Protein AF-A0A9E4ZSC8-F1 (afdb_monomer_lite)

Sequence (203 aa):
MVIKRGIVYEAIISMLDQGHPYATPVGFQINDDKLVVRFYKGYRTHELLEKTLNPVLNITRDPAVFFKAAFKAETGGLSLEDFIVDEVRGLVYLKNAEAHLVLKLKDIEDHEDYSLFRYEVLEERVNQLETLEPYTRCYSSLIELIIYASKVKAWRNLTSSERTEVLRGVESSTTTALKTCRDSSYMNLLRDLRELIESWLEQ

pLDDT: mean 94.8, std 4.72, range [61.09, 98.62]

Radius of gyration: 19.61 Å; chains: 1; bounding box: 46×36×55 Å

Structure (mmCIF, N/CA/C/O backbone):
data_AF-A0A9E4ZSC8-F1
#
_entry.id   AF-A0A9E4ZSC8-F1
#
loop_
_atom_site.group_PDB
_atom_site.id
_atom_site.type_symbol
_atom_site.label_atom_id
_atom_site.label_alt_id
_atom_site.label_comp_id
_atom_site.label_asym_id
_atom_site.label_entity_id
_atom_site.label_seq_id
_atom_site.pdbx_PDB_ins_code
_atom_site.Cartn_x
_atom_site.Cartn_y
_atom_site.Cartn_z
_atom_site.occupancy
_atom_site.B_iso_or_equiv
_atom_site.auth_seq_id
_atom_site.auth_comp_id
_atom_site.auth_asym_id
_atom_site.auth_atom_id
_atom_site.pdbx_PDB_model_num
ATOM 1 N N . MET A 1 1 ? -16.747 -4.786 -2.698 1.00 87.06 1 MET A N 1
ATOM 2 C CA . MET A 1 1 ? -15.381 -4.474 -3.180 1.00 87.06 1 MET A CA 1
ATOM 3 C C . MET A 1 1 ? -14.761 -5.710 -3.825 1.00 87.06 1 MET A C 1
ATOM 5 O O . MET A 1 1 ? -15.201 -6.816 -3.538 1.00 87.06 1 MET A O 1
ATOM 9 N N . VAL A 1 2 ? -13.766 -5.549 -4.699 1.00 89.88 2 VAL A N 1
ATOM 10 C CA . VAL A 1 2 ? -13.009 -6.650 -5.315 1.00 89.88 2 VAL A CA 1
ATOM 11 C C . VAL A 1 2 ? -11.559 -6.567 -4.851 1.00 89.88 2 VAL A C 1
ATOM 13 O O . VAL A 1 2 ? -10.855 -5.616 -5.175 1.00 89.88 2 VAL A O 1
ATOM 16 N N . ILE A 1 3 ? -11.118 -7.567 -4.088 1.00 92.25 3 ILE A N 1
ATOM 17 C CA . ILE A 1 3 ? -9.728 -7.727 -3.647 1.00 92.25 3 ILE A CA 1
ATOM 18 C C . ILE A 1 3 ? -9.255 -9.094 -4.139 1.00 92.25 3 ILE A C 1
ATOM 20 O O . ILE A 1 3 ? -9.783 -10.126 -3.721 1.00 92.25 3 ILE A O 1
ATOM 24 N N . LYS A 1 4 ? -8.282 -9.115 -5.051 1.00 92.75 4 LYS A N 1
ATOM 25 C CA . LYS A 1 4 ? -7.758 -10.357 -5.633 1.00 92.75 4 LYS A CA 1
ATOM 26 C C . LYS A 1 4 ? -6.682 -10.962 -4.734 1.00 92.75 4 LYS A C 1
ATOM 28 O O . LYS A 1 4 ? -5.880 -10.250 -4.128 1.00 92.75 4 LYS A O 1
ATOM 33 N N . ARG A 1 5 ? -6.637 -12.296 -4.666 1.00 92.94 5 ARG A N 1
ATOM 34 C CA . ARG A 1 5 ? -5.535 -13.003 -3.995 1.00 92.94 5 ARG A CA 1
ATOM 35 C C . ARG A 1 5 ? -4.235 -12.780 -4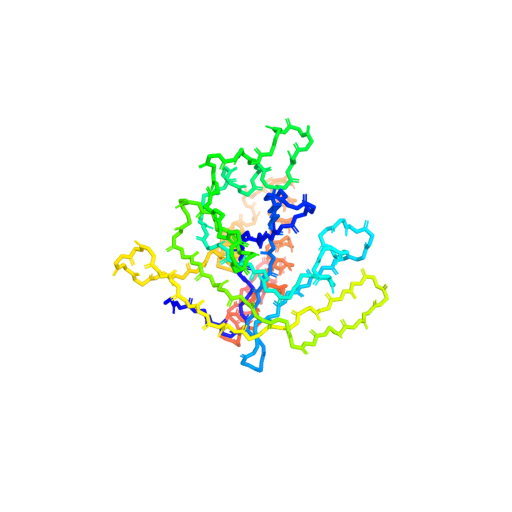.750 1.00 92.94 5 ARG A C 1
ATOM 37 O O . ARG A 1 5 ? -4.233 -12.620 -5.965 1.00 92.94 5 ARG A O 1
ATOM 44 N N . GLY A 1 6 ? -3.133 -12.775 -4.009 1.00 91.88 6 GLY A N 1
ATOM 45 C CA . GLY A 1 6 ? -1.812 -12.576 -4.594 1.00 91.88 6 GLY A CA 1
ATOM 46 C C . GLY A 1 6 ? -1.573 -11.162 -5.125 1.00 91.88 6 GLY A C 1
ATOM 47 O O . GLY A 1 6 ? -0.575 -10.952 -5.796 1.00 91.88 6 GLY A O 1
ATOM 48 N N . ILE A 1 7 ? -2.426 -10.179 -4.835 1.00 96.38 7 ILE A N 1
ATOM 49 C CA . ILE A 1 7 ? -2.159 -8.778 -5.171 1.00 96.38 7 ILE A CA 1
ATOM 50 C C . ILE A 1 7 ? -1.982 -7.976 -3.886 1.00 96.38 7 ILE A C 1
ATOM 52 O O . ILE A 1 7 ? -2.778 -8.092 -2.953 1.00 96.38 7 ILE A O 1
ATOM 56 N N . VAL A 1 8 ? -0.919 -7.170 -3.846 1.00 97.69 8 VAL A N 1
ATOM 57 C CA . VAL A 1 8 ? -0.705 -6.188 -2.780 1.00 97.69 8 VAL A CA 1
ATOM 58 C C . VAL A 1 8 ? -1.388 -4.887 -3.172 1.00 97.69 8 VAL A C 1
ATOM 60 O O . VAL A 1 8 ? -1.077 -4.292 -4.205 1.00 97.69 8 VAL A O 1
ATOM 63 N N . TYR A 1 9 ? -2.303 -4.448 -2.326 1.00 97.94 9 TYR A N 1
ATOM 64 C CA . TYR A 1 9 ? -3.070 -3.224 -2.456 1.00 97.94 9 TYR A CA 1
ATOM 65 C C . TYR A 1 9 ? -2.599 -2.182 -1.446 1.00 97.94 9 TYR A C 1
ATOM 67 O O . TYR A 1 9 ? -2.055 -2.523 -0.399 1.00 97.94 9 TYR A O 1
ATOM 75 N N . GLU A 1 10 ? -2.827 -0.912 -1.755 1.00 98.19 10 GLU A N 1
ATOM 76 C CA . GLU A 1 10 ? -2.477 0.218 -0.901 1.00 98.19 10 GLU A CA 1
ATOM 77 C C . GLU A 1 10 ? -3.739 0.802 -0.261 1.00 98.19 10 GLU A C 1
ATOM 79 O O . GLU A 1 10 ? -4.774 0.965 -0.912 1.00 98.19 10 GLU A O 1
ATOM 84 N N . ALA A 1 11 ? -3.650 1.129 1.022 1.00 98.31 11 ALA A N 1
ATOM 85 C CA . ALA A 1 11 ? -4.728 1.740 1.788 1.00 98.31 11 ALA A CA 1
ATOM 86 C C . ALA A 1 11 ? -4.166 2.605 2.920 1.00 98.31 11 ALA A C 1
ATOM 88 O O . ALA A 1 11 ? -2.954 2.678 3.130 1.00 98.31 11 ALA A O 1
ATOM 89 N N . ILE A 1 12 ? -5.058 3.238 3.678 1.00 98.62 12 ILE A N 1
ATOM 90 C CA . ILE A 1 12 ? -4.726 3.925 4.925 1.00 98.62 12 ILE A CA 1
ATOM 91 C C . ILE A 1 12 ? -5.276 3.102 6.085 1.00 98.62 12 ILE A C 1
ATOM 93 O O . ILE A 1 12 ? -6.485 2.912 6.172 1.00 98.62 12 ILE A O 1
ATOM 97 N N . ILE A 1 13 ? -4.428 2.636 6.999 1.00 98.38 13 ILE A N 1
ATOM 98 C CA . ILE A 1 13 ? -4.899 2.037 8.253 1.00 98.38 13 ILE A CA 1
ATOM 99 C C . ILE A 1 13 ? -5.056 3.127 9.308 1.00 98.38 13 ILE A C 1
ATOM 101 O O . ILE A 1 13 ? -4.170 3.973 9.447 1.00 98.38 13 ILE A O 1
ATOM 105 N N . SER A 1 14 ? -6.168 3.118 10.037 1.00 98.19 14 SER A N 1
ATOM 106 C CA . SER A 1 14 ? -6.454 4.060 11.116 1.00 98.19 14 SER A CA 1
ATOM 107 C C . SER A 1 14 ? -6.914 3.377 12.395 1.00 98.19 14 SER A C 1
ATOM 109 O O . SER A 1 14 ? -7.484 2.286 12.390 1.00 98.19 14 SER A O 1
ATOM 111 N N . MET A 1 15 ? -6.622 4.038 13.507 1.00 96.31 15 MET A N 1
ATOM 112 C CA . MET A 1 15 ? -6.844 3.562 14.870 1.00 96.31 15 MET A CA 1
ATOM 113 C C . MET A 1 15 ? -6.774 4.736 15.846 1.00 96.31 15 MET A C 1
ATOM 115 O O . MET A 1 15 ? -6.424 5.850 15.454 1.00 96.31 15 MET A O 1
ATOM 119 N N . LEU A 1 16 ? -7.094 4.490 17.114 1.00 94.69 16 LEU A N 1
ATOM 120 C CA . LEU A 1 16 ? -6.885 5.468 18.178 1.00 94.69 16 LEU A CA 1
ATOM 121 C C . LEU A 1 16 ? -5.479 5.332 18.766 1.00 94.69 16 LEU A C 1
ATOM 123 O O . LEU A 1 16 ? -5.055 4.245 19.149 1.00 94.69 16 LEU A O 1
ATOM 127 N N . ASP A 1 17 ? -4.794 6.459 18.906 1.00 92.81 17 ASP A N 1
ATOM 128 C CA . ASP A 1 17 ? -3.590 6.615 19.711 1.00 92.81 17 ASP A CA 1
ATOM 129 C C . ASP A 1 17 ? -3.907 7.556 20.878 1.00 92.81 17 ASP A C 1
ATOM 131 O O . ASP A 1 17 ? -4.147 8.744 20.676 1.00 92.81 17 ASP A O 1
ATOM 135 N N . GLN A 1 18 ? -3.980 7.019 22.100 1.00 89.94 18 GLN A N 1
ATOM 136 C CA . GLN A 1 18 ? -4.311 7.793 23.309 1.00 89.94 18 GLN A CA 1
ATOM 137 C C . GLN A 1 18 ? -5.574 8.666 23.139 1.00 89.94 18 GLN A C 1
ATOM 139 O O . GLN A 1 18 ? -5.596 9.841 23.501 1.00 89.94 18 GLN A O 1
ATOM 144 N N . GLY A 1 19 ? -6.621 8.094 22.535 1.00 89.38 19 GLY A N 1
ATOM 145 C CA . GLY A 1 19 ? -7.894 8.776 22.275 1.00 89.38 19 GLY A CA 1
ATOM 146 C C . GLY A 1 19 ? -7.910 9.685 21.040 1.00 89.38 19 GLY A C 1
ATOM 147 O O . GLY A 1 19 ? -8.970 10.189 20.690 1.00 89.38 19 GLY A O 1
ATOM 148 N N . HIS A 1 20 ? -6.785 9.857 20.344 1.00 92.81 20 HIS A N 1
ATOM 149 C CA . HIS A 1 20 ? -6.700 10.680 19.139 1.00 92.81 20 HIS A CA 1
ATOM 150 C C . HIS A 1 20 ? -6.636 9.815 17.873 1.00 92.81 20 HIS A C 1
ATOM 152 O O . HIS A 1 20 ? -5.973 8.775 17.875 1.00 92.81 20 HIS A O 1
ATOM 158 N N . PRO A 1 21 ? -7.280 10.224 16.767 1.00 96.06 21 PRO A N 1
ATOM 159 C CA . PRO A 1 21 ? -7.134 9.557 15.480 1.00 96.06 21 PRO A CA 1
ATOM 160 C C . PRO A 1 21 ? -5.677 9.492 15.021 1.00 96.06 21 PRO A C 1
ATOM 162 O O . PRO A 1 21 ? -4.985 10.504 14.925 1.00 96.06 21 PRO A O 1
ATOM 165 N N . TYR A 1 22 ? -5.231 8.292 14.675 1.00 96.12 22 TYR A N 1
ATOM 166 C CA . TYR A 1 22 ? -3.961 8.042 14.015 1.00 96.12 22 TYR A CA 1
ATOM 167 C C . TYR A 1 22 ? -4.220 7.294 12.713 1.00 96.12 22 TYR A C 1
ATOM 169 O O . TYR A 1 22 ? -5.029 6.369 12.674 1.00 96.12 22 TYR A O 1
ATOM 177 N N . ALA A 1 23 ? -3.504 7.660 11.652 1.00 97.31 23 ALA A N 1
ATOM 178 C CA . ALA A 1 23 ? -3.604 6.998 10.360 1.00 97.31 23 ALA A CA 1
ATOM 179 C C . ALA A 1 23 ? -2.246 6.907 9.664 1.00 97.31 23 ALA A C 1
ATOM 181 O O . ALA A 1 23 ? -1.423 7.811 9.791 1.00 97.31 23 ALA A O 1
ATOM 182 N N . THR A 1 24 ? -1.991 5.842 8.910 1.00 97.38 24 THR A N 1
ATOM 183 C CA . THR A 1 24 ? -0.776 5.716 8.092 1.00 97.38 24 THR A CA 1
ATOM 184 C C . THR A 1 24 ? -1.032 4.886 6.837 1.00 97.38 24 THR A C 1
ATOM 186 O O . THR A 1 24 ? -1.888 3.998 6.868 1.00 97.38 24 THR A O 1
ATOM 189 N N . PRO A 1 25 ? -0.295 5.121 5.739 1.00 98.06 25 PRO A N 1
ATOM 190 C CA . PRO A 1 25 ? -0.326 4.235 4.590 1.00 98.06 25 PRO A CA 1
ATOM 191 C C . PRO A 1 25 ? 0.131 2.826 4.915 1.00 98.06 25 PRO A C 1
ATOM 193 O O . PRO A 1 25 ? 0.993 2.614 5.773 1.00 98.06 25 PRO A O 1
ATOM 196 N N . VAL A 1 26 ? -0.431 1.875 4.183 1.00 97.56 26 VAL A N 1
ATOM 197 C CA . VAL A 1 26 ? -0.132 0.468 4.354 1.00 97.56 26 VAL A CA 1
ATOM 198 C C . VAL A 1 26 ? -0.345 -0.321 3.069 1.00 97.56 26 VAL A C 1
ATOM 200 O O . VAL A 1 26 ? -1.302 -0.082 2.333 1.00 97.56 26 VAL A O 1
ATOM 203 N N . GLY A 1 27 ? 0.531 -1.302 2.852 1.00 97.69 27 GLY A N 1
ATOM 204 C CA . GLY A 1 27 ? 0.318 -2.363 1.878 1.00 97.69 27 GLY A CA 1
ATOM 205 C C . GLY A 1 27 ? -0.389 -3.548 2.534 1.00 97.69 27 GLY A C 1
ATOM 206 O O . GLY A 1 27 ? 0.062 -4.037 3.574 1.00 97.69 27 GLY A O 1
ATOM 207 N N . PHE A 1 28 ? -1.465 -4.034 1.927 1.00 97.69 28 PHE A N 1
ATOM 208 C CA . PHE A 1 28 ? -2.205 -5.201 2.401 1.00 97.69 28 PHE A CA 1
ATOM 209 C C . PHE A 1 28 ? -2.474 -6.188 1.267 1.00 97.69 28 PHE A C 1
ATOM 211 O O . PHE A 1 28 ? -2.485 -5.827 0.094 1.00 97.69 28 PHE A O 1
ATOM 218 N N . GLN A 1 29 ? -2.701 -7.448 1.611 1.00 96.75 29 GLN A N 1
ATOM 219 C CA . GLN A 1 29 ? -3.082 -8.489 0.655 1.00 96.75 29 GLN A CA 1
ATOM 220 C C . GLN A 1 29 ? -3.998 -9.506 1.328 1.00 96.75 29 GLN A C 1
ATOM 222 O O . GLN A 1 29 ? -4.024 -9.599 2.555 1.00 96.75 29 GLN A O 1
ATOM 227 N N . ILE A 1 30 ? -4.706 -10.307 0.535 1.00 94.69 30 ILE A N 1
ATOM 228 C CA . ILE A 1 30 ? -5.409 -11.487 1.045 1.00 94.69 30 ILE A CA 1
ATOM 229 C C . ILE A 1 30 ? -4.505 -12.707 0.885 1.00 94.69 30 ILE A C 1
ATOM 231 O O . ILE A 1 30 ? -4.098 -13.034 -0.233 1.00 94.69 30 ILE A O 1
ATOM 235 N N . ASN A 1 31 ? -4.214 -13.378 1.999 1.00 89.38 31 ASN A N 1
ATOM 236 C CA . ASN A 1 31 ? -3.520 -14.661 2.040 1.00 89.38 31 ASN A CA 1
ATOM 237 C C . ASN A 1 31 ? -4.297 -15.637 2.931 1.00 89.38 31 ASN A C 1
ATOM 239 O O . ASN A 1 31 ? -4.640 -15.271 4.053 1.00 89.38 31 ASN A O 1
ATOM 243 N N . ASP A 1 32 ? -4.580 -16.845 2.437 1.00 86.31 32 ASP A N 1
ATOM 244 C CA . ASP A 1 32 ? -5.357 -17.872 3.155 1.00 86.31 32 ASP A CA 1
ATOM 245 C C . ASP A 1 32 ? -6.637 -17.323 3.820 1.00 86.31 32 ASP A C 1
ATOM 247 O O . ASP A 1 32 ? -6.888 -17.545 5.002 1.00 86.31 32 ASP A O 1
ATOM 251 N N . ASP A 1 33 ? -7.413 -16.527 3.070 1.00 87.44 33 ASP A N 1
ATOM 252 C CA . ASP A 1 33 ? -8.666 -15.887 3.520 1.00 87.44 33 ASP A CA 1
ATOM 253 C C . ASP A 1 33 ? -8.510 -14.841 4.634 1.00 87.44 33 ASP A C 1
ATOM 255 O O . ASP A 1 33 ? -9.494 -14.273 5.108 1.00 87.44 33 ASP A O 1
ATOM 259 N N . LYS A 1 34 ? -7.273 -14.518 5.016 1.00 93.94 34 LYS A N 1
ATOM 260 C CA . LYS A 1 34 ? -6.959 -13.456 5.968 1.00 93.94 34 LYS A CA 1
ATOM 261 C C . LYS A 1 34 ? -6.410 -12.236 5.252 1.00 93.94 34 LYS A C 1
ATOM 263 O O . LYS A 1 34 ? -5.620 -12.338 4.311 1.00 93.94 34 LYS A O 1
ATOM 268 N N . LEU A 1 35 ? -6.783 -11.065 5.752 1.00 96.94 35 LEU A N 1
ATOM 269 C CA . LEU A 1 35 ? -6.141 -9.822 5.361 1.00 96.94 35 LEU A CA 1
ATOM 270 C C . LEU A 1 35 ? -4.804 -9.726 6.089 1.00 96.94 35 LEU A C 1
ATOM 272 O O . LEU A 1 35 ? -4.755 -9.767 7.314 1.00 96.94 35 LEU A O 1
ATOM 276 N N . VAL A 1 36 ? -3.715 -9.624 5.337 1.00 97.00 36 VAL A N 1
ATOM 277 C CA . VAL A 1 36 ? -2.356 -9.599 5.874 1.00 97.00 36 VAL A CA 1
ATOM 278 C C . VAL A 1 36 ? -1.719 -8.258 5.594 1.00 97.00 36 VAL A C 1
ATOM 280 O O . VAL A 1 36 ? -1.736 -7.764 4.465 1.00 97.00 36 VAL A O 1
ATOM 283 N N . VAL A 1 37 ? -1.102 -7.714 6.632 1.00 97.00 37 VAL A 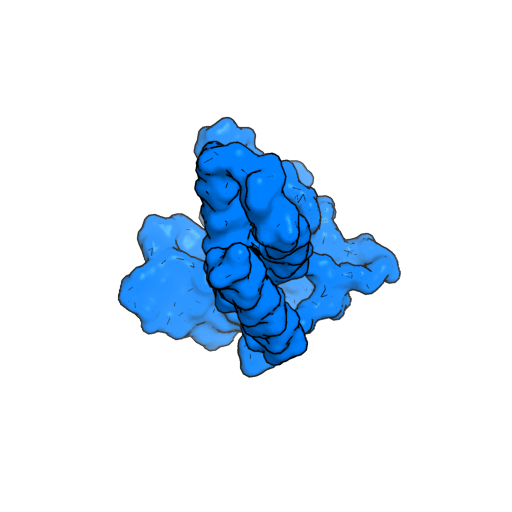N 1
ATOM 284 C CA . VAL A 1 37 ? -0.364 -6.465 6.589 1.00 97.00 37 VAL A CA 1
ATOM 285 C C . VAL A 1 37 ? 1.032 -6.675 7.159 1.00 97.00 37 VAL A C 1
ATOM 287 O O . VAL A 1 37 ? 1.193 -7.297 8.205 1.00 97.00 37 VAL A O 1
ATOM 290 N N . ARG A 1 38 ? 2.045 -6.122 6.491 1.00 95.81 38 ARG A N 1
ATOM 291 C CA . ARG A 1 38 ? 3.436 -6.148 6.953 1.00 95.81 38 ARG A CA 1
ATOM 292 C C . ARG A 1 38 ? 3.833 -4.791 7.524 1.00 95.81 38 ARG A C 1
ATOM 294 O O . ARG A 1 38 ? 3.762 -3.797 6.806 1.00 95.81 38 ARG A O 1
ATOM 301 N N . PHE A 1 39 ? 4.354 -4.774 8.748 1.00 95.69 39 PHE A N 1
ATOM 302 C CA . PHE A 1 39 ? 4.953 -3.579 9.347 1.00 95.69 39 PHE A CA 1
ATOM 303 C C . PHE A 1 39 ? 6.350 -3.855 9.880 1.00 95.69 39 PHE A C 1
ATOM 305 O O . PHE A 1 39 ? 6.587 -4.878 10.515 1.00 95.69 39 PHE A O 1
ATOM 312 N N . TYR A 1 40 ? 7.263 -2.920 9.623 1.00 93.12 40 TYR A N 1
ATOM 313 C CA . TYR A 1 40 ? 8.608 -2.943 10.186 1.00 93.12 40 TYR A CA 1
ATOM 314 C C . TYR A 1 40 ? 8.580 -2.547 11.660 1.00 93.12 40 TYR A C 1
ATOM 316 O O . TYR A 1 40 ? 7.800 -1.682 12.068 1.00 93.12 40 TYR A O 1
ATOM 324 N N . LYS A 1 41 ? 9.453 -3.177 12.442 1.00 93.19 41 LYS A N 1
ATOM 325 C CA . LYS A 1 41 ? 9.641 -2.863 13.858 1.00 93.19 41 LYS A CA 1
ATOM 326 C C . LYS A 1 41 ? 10.315 -1.501 14.032 1.00 93.19 41 LYS A C 1
ATOM 328 O O . LYS A 1 41 ? 10.946 -0.981 13.115 1.00 93.19 41 LYS A O 1
ATOM 333 N N . GLY A 1 42 ? 10.156 -0.913 15.216 1.00 90.56 42 GLY A N 1
ATOM 334 C CA . GLY A 1 42 ? 10.730 0.397 15.556 1.00 90.56 42 GLY A CA 1
ATOM 335 C C . GLY A 1 42 ? 9.923 1.602 15.060 1.00 90.56 42 GLY A C 1
ATOM 336 O O . GLY A 1 42 ? 10.318 2.739 15.301 1.00 90.56 42 GLY A O 1
ATOM 337 N N . TYR A 1 43 ? 8.780 1.376 14.404 1.00 89.88 43 TYR A N 1
ATOM 338 C CA . TYR A 1 43 ? 7.850 2.435 14.015 1.00 89.88 43 TYR A CA 1
ATOM 339 C C . TYR A 1 43 ? 6.636 2.474 14.940 1.00 89.88 43 TYR A C 1
ATOM 341 O O . TYR A 1 43 ? 6.087 1.440 15.314 1.00 89.88 43 TYR A O 1
ATOM 349 N N . ARG A 1 44 ? 6.137 3.687 15.209 1.00 90.50 44 ARG A N 1
ATOM 350 C CA . ARG A 1 44 ? 4.955 3.930 16.052 1.00 90.50 44 ARG A CA 1
ATOM 351 C C . ARG A 1 44 ? 3.738 3.090 15.650 1.00 90.50 44 ARG A C 1
ATOM 353 O O . ARG A 1 44 ? 3.010 2.611 16.509 1.00 90.50 44 ARG A O 1
ATOM 360 N N . THR A 1 45 ? 3.513 2.901 14.351 1.00 92.25 45 THR A N 1
ATOM 361 C CA . THR A 1 45 ? 2.385 2.104 13.849 1.00 92.25 45 THR A CA 1
ATOM 362 C C . THR A 1 45 ? 2.453 0.650 14.303 1.00 92.25 45 THR A C 1
ATOM 364 O O . THR A 1 45 ? 1.418 0.087 14.637 1.00 92.25 45 THR A O 1
ATOM 367 N N . HIS A 1 46 ? 3.646 0.050 14.335 1.00 95.25 46 HIS A N 1
ATOM 368 C CA . HIS A 1 46 ? 3.823 -1.332 14.778 1.00 95.25 46 HIS A CA 1
ATOM 369 C C . HIS A 1 46 ? 3.396 -1.480 16.247 1.00 95.25 46 HIS A C 1
ATOM 371 O O . HIS A 1 46 ? 2.487 -2.256 16.533 1.00 95.25 46 HIS A O 1
ATOM 377 N N . GLU A 1 47 ? 3.904 -0.612 17.131 1.00 93.50 47 GLU A N 1
ATOM 378 C CA . GLU A 1 47 ? 3.524 -0.583 18.555 1.00 93.50 47 GLU A CA 1
ATOM 379 C C . GLU A 1 47 ? 2.021 -0.362 18.783 1.00 93.50 47 GLU A C 1
ATOM 381 O O . GLU A 1 47 ? 1.445 -0.867 19.749 1.00 93.50 47 GLU A O 1
ATOM 386 N N . LEU A 1 48 ? 1.389 0.459 17.937 1.00 94.25 48 LEU A N 1
ATOM 387 C CA . LEU A 1 48 ? -0.041 0.735 18.032 1.00 94.25 48 LEU A CA 1
ATOM 388 C C . LEU A 1 48 ? -0.865 -0.472 17.599 1.00 94.25 48 LEU A C 1
ATOM 390 O O . LEU A 1 48 ? -1.845 -0.794 18.264 1.00 94.25 48 LEU A O 1
ATOM 394 N N . LEU A 1 49 ? -0.475 -1.164 16.529 1.00 93.69 49 LEU A N 1
ATOM 395 C CA . LEU A 1 49 ? -1.219 -2.319 16.028 1.00 93.69 49 LEU A CA 1
ATOM 396 C C . LEU A 1 49 ? -1.144 -3.524 16.960 1.00 93.69 49 LEU A C 1
ATOM 398 O O . LEU A 1 49 ? -2.125 -4.249 17.068 1.00 93.69 49 LEU A O 1
ATOM 402 N N . GLU A 1 50 ? -0.046 -3.700 17.696 1.00 92.56 50 GLU A N 1
ATOM 403 C CA . GLU A 1 50 ? 0.031 -4.719 18.752 1.00 92.56 50 GLU A CA 1
ATOM 404 C C . GLU A 1 50 ? -1.000 -4.495 19.869 1.00 92.56 50 GLU A C 1
ATOM 406 O O . GLU A 1 50 ? -1.454 -5.444 20.507 1.00 92.56 50 GLU A O 1
ATOM 411 N N . LYS A 1 51 ? -1.384 -3.236 20.107 1.00 92.00 51 LYS A N 1
ATOM 412 C CA . LYS A 1 51 ? -2.323 -2.833 21.167 1.00 92.00 51 LYS A CA 1
ATOM 413 C C . LYS A 1 51 ? -3.742 -2.600 20.647 1.00 92.00 51 LYS A C 1
ATOM 415 O O . LYS A 1 51 ? -4.686 -2.556 21.434 1.00 92.00 51 LYS A O 1
ATOM 420 N N . THR A 1 52 ? -3.900 -2.430 19.337 1.00 90.94 52 THR A N 1
ATOM 421 C CA . THR A 1 52 ? -5.176 -2.104 18.700 1.00 90.94 52 THR A CA 1
ATOM 422 C C . THR A 1 52 ? -5.898 -3.383 18.306 1.00 90.94 52 THR A C 1
ATOM 424 O O . THR A 1 52 ? -5.495 -4.081 17.382 1.00 90.94 52 THR A O 1
ATOM 427 N N . LEU A 1 53 ? -7.022 -3.661 18.966 1.00 83.44 53 LEU A N 1
ATOM 428 C CA . LEU A 1 53 ? -7.832 -4.846 18.669 1.00 83.44 53 LEU A CA 1
ATOM 429 C C . LEU A 1 53 ? -8.474 -4.787 17.276 1.00 83.44 53 LEU A C 1
ATOM 431 O O . LEU A 1 53 ? -8.440 -5.775 16.539 1.00 83.44 53 LEU A O 1
ATOM 435 N N . ASN A 1 54 ? -9.058 -3.631 16.936 1.00 92.38 54 ASN A N 1
ATOM 436 C CA . ASN A 1 54 ? -9.856 -3.458 15.725 1.00 92.38 54 ASN A CA 1
ATOM 437 C C . ASN A 1 54 ? -9.458 -2.190 14.949 1.00 92.38 54 ASN A C 1
ATOM 439 O O . ASN A 1 54 ? -10.144 -1.171 15.050 1.00 92.38 54 ASN A O 1
ATOM 443 N N . PRO A 1 55 ? -8.346 -2.200 14.195 1.00 97.25 55 PRO A N 1
ATOM 444 C CA . PRO A 1 55 ? -8.037 -1.094 13.301 1.00 97.25 55 PRO A CA 1
ATOM 445 C C . PRO A 1 55 ? -9.015 -1.062 12.117 1.00 97.25 55 PRO A C 1
ATOM 447 O O . PRO A 1 55 ? -9.634 -2.069 11.762 1.00 97.25 55 PRO A O 1
ATOM 450 N N . VAL A 1 56 ? -9.130 0.096 11.474 1.00 98.38 56 VAL A N 1
ATOM 451 C CA . VAL A 1 56 ? -9.932 0.273 10.259 1.00 98.38 56 VAL A CA 1
ATOM 452 C C . VAL A 1 56 ? -8.999 0.454 9.072 1.00 98.38 56 VAL A C 1
ATOM 454 O O . VAL A 1 56 ? -8.099 1.291 9.098 1.00 98.38 56 VAL A O 1
ATOM 457 N N . LEU A 1 57 ? -9.222 -0.310 8.008 1.00 98.19 57 LEU A N 1
ATOM 458 C CA . LEU A 1 57 ? -8.574 -0.090 6.724 1.00 98.19 57 LEU A CA 1
ATOM 459 C C . LEU A 1 57 ? -9.468 0.792 5.854 1.00 98.19 57 LEU A C 1
ATOM 461 O O . LEU A 1 57 ? -10.611 0.446 5.570 1.00 98.19 57 LEU A O 1
ATOM 465 N N . ASN A 1 58 ? -8.946 1.928 5.418 1.00 98.31 58 ASN A N 1
ATOM 466 C CA . ASN A 1 58 ? -9.654 2.910 4.612 1.00 98.31 58 ASN A CA 1
ATOM 467 C C . ASN A 1 58 ? -9.125 2.837 3.186 1.00 98.31 58 ASN A C 1
ATOM 469 O O . ASN A 1 58 ? -7.947 3.108 2.931 1.00 98.31 58 ASN A O 1
ATOM 473 N N . ILE A 1 59 ? -10.003 2.474 2.262 1.00 97.75 59 ILE A N 1
ATOM 474 C CA . ILE A 1 59 ? -9.688 2.397 0.844 1.00 97.75 59 ILE A CA 1
ATOM 475 C C . ILE A 1 59 ? -9.895 3.778 0.244 1.00 97.75 59 ILE A C 1
ATOM 477 O O . ILE A 1 59 ? -10.998 4.316 0.259 1.00 97.75 59 ILE A O 1
ATOM 481 N N . THR A 1 60 ? -8.820 4.357 -0.265 1.00 96.31 60 THR A N 1
ATOM 482 C CA . THR A 1 60 ? -8.838 5.613 -1.004 1.00 96.31 60 THR A CA 1
ATOM 483 C C . THR A 1 60 ? -7.788 5.540 -2.098 1.00 96.31 60 THR A C 1
ATOM 485 O O . THR A 1 60 ? -6.745 4.908 -1.925 1.00 96.31 60 THR A O 1
ATOM 488 N N . ARG A 1 61 ? -8.061 6.187 -3.225 1.00 95.31 61 ARG A N 1
ATOM 489 C CA . ARG A 1 61 ? -7.110 6.400 -4.320 1.00 95.31 61 ARG A CA 1
ATOM 490 C C . ARG A 1 61 ? -6.556 7.826 -4.345 1.00 95.31 61 ARG A C 1
ATOM 492 O O . ARG A 1 61 ? -5.809 8.152 -5.260 1.00 95.31 61 ARG A O 1
ATOM 499 N N . ASP A 1 62 ? -6.907 8.668 -3.370 1.00 96.75 62 ASP A N 1
ATOM 500 C CA . ASP A 1 62 ? -6.435 10.054 -3.294 1.00 96.75 62 ASP A CA 1
ATOM 501 C C . ASP A 1 62 ? -4.982 10.122 -2.777 1.00 96.75 62 ASP A C 1
ATOM 503 O O . ASP A 1 62 ? -4.743 9.917 -1.578 1.00 96.75 62 ASP A O 1
ATOM 507 N N . PRO A 1 63 ? -3.991 10.450 -3.632 1.00 97.38 63 PRO A N 1
ATOM 508 C CA . PRO A 1 63 ? -2.594 10.526 -3.219 1.00 97.38 63 PRO A CA 1
ATOM 509 C C . PRO A 1 63 ? -2.328 11.629 -2.184 1.00 97.38 63 PRO A C 1
ATOM 511 O O . PRO A 1 63 ? -1.361 11.517 -1.428 1.00 97.38 63 PRO A O 1
ATOM 514 N N . ALA A 1 64 ? -3.167 12.669 -2.092 1.00 97.75 64 ALA A N 1
ATOM 515 C CA . ALA A 1 64 ? -3.011 13.717 -1.086 1.00 97.75 64 ALA A CA 1
ATOM 516 C C . ALA A 1 64 ? -3.235 13.173 0.333 1.00 97.75 64 ALA A C 1
ATOM 518 O O . ALA A 1 64 ? -2.534 13.572 1.266 1.00 97.75 64 ALA A O 1
ATOM 519 N N . VAL A 1 65 ? -4.153 12.213 0.494 1.00 98.12 65 VAL A N 1
ATOM 520 C CA . VAL A 1 65 ? -4.362 11.516 1.770 1.00 98.12 65 VAL A CA 1
ATOM 521 C C . VAL A 1 65 ? -3.134 10.680 2.124 1.00 98.12 65 VAL A C 1
ATOM 523 O O . VAL A 1 65 ? -2.658 10.758 3.256 1.00 98.12 65 VAL A O 1
ATOM 526 N N . PHE A 1 66 ? -2.579 9.928 1.167 1.00 98.38 66 PHE A N 1
ATOM 527 C CA . PHE A 1 66 ? -1.347 9.158 1.386 1.00 98.38 66 PHE A CA 1
ATOM 528 C C . PHE A 1 66 ? -0.183 10.055 1.806 1.00 98.38 66 PHE A C 1
ATOM 530 O O . PHE A 1 66 ? 0.522 9.731 2.761 1.00 98.38 66 PHE A O 1
ATOM 537 N N . PHE A 1 67 ? -0.012 11.194 1.134 1.00 98.31 67 PHE A N 1
ATOM 538 C CA . PHE A 1 67 ? 1.034 12.161 1.445 1.00 98.31 67 PHE A CA 1
ATOM 539 C C . PHE A 1 67 ? 0.897 12.710 2.872 1.00 98.31 67 PHE A C 1
ATOM 541 O O . PHE A 1 67 ? 1.832 12.588 3.664 1.00 98.31 67 PHE A O 1
ATOM 548 N N . LYS A 1 68 ? -0.284 13.220 3.245 1.00 98.12 68 LYS A N 1
ATOM 549 C CA . LYS A 1 68 ? -0.538 13.733 4.603 1.00 98.12 68 LYS A CA 1
ATOM 550 C C . LYS A 1 68 ? -0.384 12.654 5.677 1.00 98.12 68 LYS A C 1
ATOM 552 O O . LYS A 1 68 ? 0.174 12.903 6.742 1.00 98.12 68 LYS A O 1
ATOM 557 N N . ALA A 1 69 ? -0.859 11.438 5.407 1.00 97.31 69 ALA A N 1
ATOM 558 C CA . ALA A 1 69 ? -0.781 10.338 6.360 1.00 97.31 69 ALA A CA 1
ATOM 559 C C . ALA A 1 69 ? 0.653 9.805 6.537 1.00 97.31 69 ALA A C 1
ATOM 561 O O . ALA A 1 69 ? 1.000 9.381 7.639 1.00 97.31 69 ALA A O 1
ATOM 562 N N . ALA A 1 70 ? 1.496 9.814 5.499 1.00 96.75 70 ALA A N 1
ATOM 563 C CA . ALA A 1 70 ? 2.897 9.393 5.597 1.00 96.75 70 ALA A CA 1
ATOM 564 C C . ALA A 1 70 ? 3.782 10.458 6.262 1.00 96.75 70 ALA A C 1
ATOM 566 O O . ALA A 1 70 ? 4.520 10.150 7.196 1.00 96.75 70 ALA A O 1
ATOM 567 N N . PHE A 1 71 ? 3.680 11.707 5.809 1.00 96.38 71 PHE A N 1
ATOM 568 C CA . PHE A 1 71 ? 4.590 12.805 6.150 1.00 96.38 71 PHE A CA 1
ATOM 569 C C . PHE A 1 71 ? 3.952 13.748 7.174 1.00 96.38 71 PHE A C 1
ATOM 571 O O . PHE A 1 71 ? 3.728 14.937 6.931 1.00 96.38 71 PHE A O 1
ATOM 578 N N . LYS A 1 72 ? 3.562 13.182 8.323 1.00 94.12 72 LYS A N 1
ATOM 579 C CA . LYS A 1 72 ? 2.809 13.904 9.364 1.00 94.12 72 LYS A CA 1
ATOM 580 C C . LYS A 1 72 ? 3.588 15.096 9.922 1.00 94.12 72 LYS A C 1
ATOM 582 O O . LYS A 1 72 ? 2.989 16.129 10.201 1.00 94.12 72 LYS A O 1
ATOM 587 N N . ALA A 1 73 ? 4.903 14.947 10.080 1.00 93.81 73 ALA A N 1
ATOM 588 C CA . ALA A 1 73 ? 5.764 15.986 10.637 1.00 93.81 73 ALA A CA 1
ATOM 589 C C . ALA A 1 73 ? 5.885 17.196 9.696 1.00 93.81 73 ALA A C 1
ATOM 591 O O . ALA A 1 73 ? 5.987 18.329 10.152 1.00 93.81 73 ALA A O 1
ATOM 592 N N . GLU A 1 74 ? 5.834 16.956 8.388 1.00 97.00 74 GLU A N 1
ATOM 593 C CA . GLU A 1 74 ? 6.024 17.959 7.343 1.00 97.00 74 GLU A CA 1
ATOM 594 C C . GLU A 1 74 ? 4.714 18.639 6.934 1.00 97.00 74 GLU A C 1
ATOM 596 O O . GLU A 1 74 ? 4.707 19.807 6.555 1.00 97.00 74 GLU A O 1
ATOM 601 N N . THR A 1 75 ? 3.599 17.908 6.989 1.00 95.94 75 THR A N 1
ATOM 602 C CA . THR A 1 75 ? 2.293 18.378 6.493 1.00 95.94 75 THR A CA 1
ATOM 603 C C . THR A 1 75 ? 1.336 18.823 7.596 1.00 95.94 75 THR A C 1
ATOM 605 O O . THR A 1 75 ? 0.283 19.379 7.296 1.00 95.94 75 THR A O 1
ATOM 608 N N . GLY A 1 76 ? 1.663 18.545 8.862 1.00 94.44 76 GLY A N 1
ATOM 609 C CA . GLY A 1 76 ? 0.710 18.616 9.972 1.00 94.44 76 GLY A CA 1
ATOM 610 C C . GLY A 1 76 ? -0.245 17.416 10.034 1.00 94.44 76 GLY A C 1
ATOM 611 O O . GLY A 1 76 ? -1.083 17.352 10.929 1.00 94.44 76 GLY A O 1
ATOM 612 N N . GLY A 1 77 ? -0.108 16.448 9.121 1.00 95.19 77 GLY A N 1
ATOM 613 C CA . GLY A 1 77 ? -0.911 15.233 9.090 1.00 95.19 77 GLY A CA 1
ATOM 614 C C . GLY A 1 77 ? -2.330 15.434 8.556 1.00 95.19 77 GLY A C 1
ATOM 615 O O . GLY A 1 77 ? -2.649 16.407 7.872 1.00 95.19 77 GLY A O 1
ATOM 616 N N . LEU A 1 78 ? -3.185 14.454 8.847 1.00 96.88 78 LEU A N 1
ATOM 617 C CA . LEU A 1 78 ? -4.631 14.567 8.665 1.00 96.88 78 LEU A CA 1
ATOM 618 C C . LEU A 1 78 ? -5.226 15.265 9.894 1.00 96.88 78 LEU A C 1
ATOM 620 O O . LEU A 1 78 ? -4.846 14.968 11.027 1.00 96.88 78 LEU A O 1
ATOM 624 N N . SER A 1 79 ? -6.150 16.187 9.659 1.00 95.69 79 SER A N 1
ATOM 625 C CA . SER A 1 79 ? -6.864 16.931 10.694 1.00 95.69 79 SER A CA 1
ATOM 626 C C . SER A 1 79 ? -8.005 16.102 11.291 1.00 95.69 79 SER A C 1
ATOM 628 O O . SER A 1 79 ? -8.433 15.108 10.710 1.00 95.69 79 SER A O 1
ATOM 630 N N . LEU A 1 80 ? -8.557 16.531 12.430 1.00 94.81 80 LEU A N 1
ATOM 631 C CA . LEU A 1 80 ? -9.721 15.863 13.034 1.00 94.81 80 LEU A CA 1
ATOM 632 C C . LEU A 1 80 ? -10.943 15.833 12.100 1.00 94.81 80 LEU A C 1
ATOM 634 O O . LEU A 1 80 ? -11.723 14.889 12.156 1.00 94.81 80 LEU A O 1
ATOM 638 N N . GLU A 1 81 ? -11.091 16.823 11.215 1.00 96.31 81 GLU A N 1
ATOM 639 C CA . GLU A 1 81 ? -12.201 16.903 10.254 1.00 96.31 81 GLU A CA 1
ATOM 640 C C . GLU A 1 81 ? -12.117 15.846 9.141 1.00 96.31 81 GLU A C 1
ATOM 642 O O . GLU A 1 81 ? -13.130 15.527 8.507 1.00 96.31 81 GLU A O 1
ATOM 647 N N . ASP A 1 82 ? -10.925 15.280 8.924 1.00 97.75 82 ASP A N 1
ATOM 648 C CA . ASP A 1 82 ? -10.697 14.190 7.975 1.00 97.75 82 ASP A CA 1
ATOM 649 C C . ASP A 1 82 ? -11.207 12.840 8.514 1.00 97.75 82 ASP A C 1
ATOM 651 O O . ASP A 1 82 ? -11.326 11.873 7.753 1.00 97.75 82 ASP A O 1
ATOM 655 N N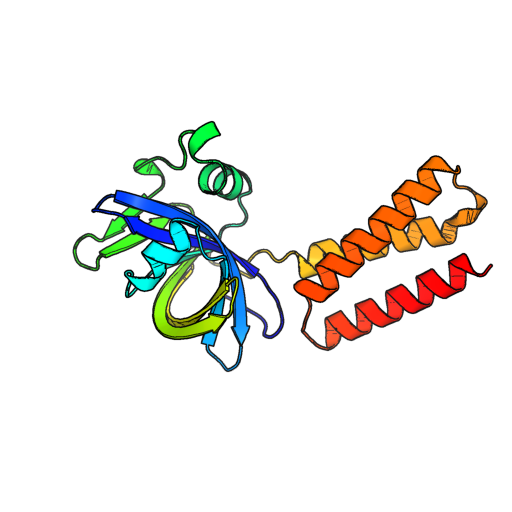 . PHE A 1 83 ? -11.542 12.761 9.808 1.00 98.06 83 PHE A N 1
ATOM 656 C CA . PHE A 1 83 ? -11.942 11.531 10.482 1.00 98.06 83 PHE A CA 1
ATOM 657 C C . PHE A 1 83 ? -13.407 11.526 10.931 1.00 98.06 83 PHE A C 1
ATOM 659 O O . PHE A 1 83 ? -14.013 12.547 11.243 1.00 98.06 83 PHE A O 1
ATOM 666 N N . ILE A 1 84 ? -13.962 10.320 11.015 1.00 97.19 84 ILE A N 1
ATOM 667 C CA . ILE A 1 84 ? -15.174 9.999 11.767 1.00 97.19 84 ILE A CA 1
ATOM 668 C C . ILE A 1 84 ? -14.737 9.062 12.892 1.00 97.19 84 ILE A C 1
ATOM 670 O O . ILE A 1 84 ? -14.180 7.996 12.622 1.00 97.19 84 ILE A O 1
ATOM 674 N N . VAL A 1 85 ? -14.971 9.454 14.143 1.00 96.31 85 VAL A N 1
ATOM 675 C CA . VAL A 1 85 ? -14.572 8.675 15.322 1.00 96.31 85 VAL A CA 1
ATOM 676 C C . VAL A 1 85 ? -15.808 8.070 15.973 1.00 96.31 85 VAL A C 1
ATOM 678 O O . VAL A 1 85 ? -16.731 8.782 16.357 1.00 96.31 85 VAL A O 1
ATOM 681 N N . ASP A 1 86 ? -15.817 6.749 16.095 1.00 94.50 86 ASP A N 1
ATOM 682 C CA . ASP A 1 86 ? -16.778 6.005 16.900 1.00 94.50 86 ASP A CA 1
ATOM 683 C C . ASP A 1 86 ? -16.113 5.677 18.238 1.00 94.50 86 ASP A C 1
ATOM 685 O O . ASP A 1 86 ? -15.410 4.674 18.373 1.00 94.50 86 ASP A O 1
ATOM 689 N N . GLU A 1 87 ? -16.293 6.561 19.220 1.00 89.19 87 GLU A N 1
ATOM 690 C CA . GLU A 1 87 ? -15.684 6.425 20.549 1.00 89.19 87 GLU A CA 1
ATOM 691 C C . GLU A 1 87 ? -16.178 5.180 21.294 1.00 89.19 87 GLU A C 1
ATOM 693 O O . GLU A 1 87 ? -15.425 4.573 22.052 1.00 89.19 87 GLU A O 1
ATOM 698 N N . VAL A 1 88 ? -17.425 4.761 21.046 1.00 90.00 88 VAL A N 1
ATOM 699 C CA . VAL A 1 88 ? -18.038 3.603 21.710 1.00 90.00 88 VAL A CA 1
ATOM 700 C C . VAL A 1 88 ? -17.374 2.310 21.246 1.00 90.00 88 VAL A C 1
ATOM 702 O O . VAL A 1 88 ? -17.081 1.435 22.060 1.00 90.00 88 VAL A O 1
ATOM 705 N N . ARG A 1 89 ? -17.130 2.178 19.937 1.00 91.69 89 ARG A N 1
ATOM 706 C CA . ARG A 1 89 ? -16.464 1.001 19.355 1.00 91.69 89 ARG A CA 1
ATOM 707 C C . ARG A 1 89 ? -14.940 1.143 19.287 1.00 91.69 89 ARG A C 1
ATOM 709 O O . ARG A 1 89 ? -14.268 0.162 18.972 1.00 91.69 89 ARG A O 1
ATOM 716 N N . GLY A 1 90 ? -14.402 2.331 19.559 1.00 92.00 90 GLY A N 1
ATOM 717 C CA . GLY A 1 90 ? -12.981 2.649 19.412 1.00 92.00 90 GLY A CA 1
ATOM 718 C C . GLY A 1 90 ? -12.500 2.617 17.958 1.00 92.00 90 GLY A C 1
ATOM 719 O O . GLY A 1 90 ? -11.358 2.236 17.704 1.00 92.00 90 GLY A O 1
ATOM 720 N N . LEU A 1 91 ? -13.368 2.958 16.999 1.00 96.38 91 LEU A N 1
ATOM 721 C CA . LEU A 1 91 ? -13.077 2.880 15.564 1.00 96.38 91 LEU A CA 1
ATOM 722 C C . LEU A 1 91 ? -12.850 4.272 14.976 1.00 96.38 91 LEU A C 1
ATOM 724 O O . LEU A 1 91 ? -13.556 5.223 15.300 1.00 96.38 91 LEU A O 1
ATOM 728 N N . VAL A 1 92 ? -11.880 4.378 14.072 1.00 97.38 92 VAL A N 1
ATOM 729 C CA . VAL A 1 92 ? -11.525 5.629 13.394 1.00 97.38 92 VAL A CA 1
ATOM 730 C C . VAL A 1 92 ? -11.647 5.399 11.904 1.00 97.38 92 VAL A C 1
ATOM 732 O O . VAL A 1 92 ? -10.926 4.566 11.371 1.00 97.38 92 VAL A O 1
ATOM 735 N N . TYR A 1 93 ? -12.515 6.142 11.234 1.00 98.00 93 TYR A N 1
ATOM 736 C CA . TYR A 1 93 ? -12.726 6.059 9.792 1.00 98.00 93 TYR A CA 1
ATOM 737 C C . TYR A 1 93 ? -12.231 7.336 9.124 1.00 98.00 93 TYR A C 1
ATOM 739 O O . TYR A 1 93 ? -12.396 8.425 9.665 1.00 98.00 93 TYR A O 1
ATOM 747 N N . LEU A 1 94 ? -11.687 7.228 7.919 1.00 97.88 94 LEU A N 1
ATOM 748 C CA . LEU A 1 94 ? -11.427 8.379 7.064 1.00 97.88 94 LEU A CA 1
ATOM 749 C C . LEU A 1 94 ? -12.733 8.791 6.373 1.00 97.88 94 LEU A C 1
ATOM 751 O O . LEU A 1 94 ? -13.332 7.990 5.654 1.00 97.88 94 LEU A O 1
ATOM 755 N N . LYS A 1 95 ? -13.164 10.038 6.568 1.00 95.75 95 LYS A N 1
ATOM 756 C CA . LYS A 1 95 ? -14.481 10.540 6.146 1.00 95.75 95 LYS A CA 1
ATOM 757 C C . LYS A 1 95 ? -14.752 10.376 4.647 1.00 95.75 95 LYS A C 1
ATOM 759 O O . LYS A 1 95 ? -15.848 9.983 4.268 1.00 95.75 95 LYS A O 1
ATOM 764 N N . ASN A 1 96 ? -13.745 10.639 3.814 1.00 93.50 96 ASN A N 1
ATOM 765 C CA . ASN A 1 96 ? -13.860 10.637 2.351 1.00 93.50 96 ASN A CA 1
ATOM 766 C C . ASN A 1 96 ? -13.250 9.385 1.693 1.00 93.50 96 ASN A C 1
ATOM 768 O O . ASN A 1 96 ? -12.897 9.420 0.517 1.00 93.50 96 ASN A O 1
ATOM 772 N N . ALA A 1 97 ? -13.076 8.288 2.437 1.00 96.38 97 ALA A N 1
ATOM 773 C CA . ALA A 1 97 ? -12.643 7.029 1.836 1.00 96.38 97 ALA A CA 1
ATOM 774 C C . ALA A 1 97 ? -13.749 6.413 0.963 1.00 96.38 97 ALA A C 1
ATOM 776 O O . ALA A 1 97 ? -14.938 6.507 1.267 1.00 96.38 97 ALA A O 1
ATOM 777 N N . GLU A 1 98 ? -13.344 5.728 -0.102 1.00 96.56 98 GLU A N 1
ATOM 778 C CA . GLU A 1 98 ? -14.226 5.004 -1.022 1.00 96.56 98 GLU A CA 1
ATOM 779 C C . GLU A 1 98 ? -14.832 3.759 -0.353 1.00 96.56 98 GLU A C 1
ATOM 781 O O . GLU A 1 98 ? -15.962 3.373 -0.660 1.00 96.56 98 GLU A O 1
ATOM 786 N N . ALA A 1 99 ? -14.103 3.150 0.588 1.00 96.75 99 ALA A N 1
ATOM 787 C CA . ALA A 1 99 ? -14.599 2.071 1.435 1.00 96.75 99 ALA A CA 1
ATOM 788 C C . ALA A 1 99 ? -13.851 1.976 2.771 1.00 96.75 99 ALA A C 1
ATOM 790 O O . ALA A 1 99 ? -12.739 2.485 2.930 1.00 96.75 99 ALA A O 1
ATOM 791 N N . HIS A 1 100 ? -14.452 1.255 3.711 1.00 97.50 100 HIS A N 1
ATOM 792 C CA . HIS A 1 100 ? -13.910 0.949 5.028 1.00 97.50 100 HIS A CA 1
ATOM 793 C C . HIS A 1 100 ? -14.001 -0.549 5.304 1.00 97.50 100 HIS A C 1
ATOM 795 O O . HIS A 1 100 ? -15.053 -1.154 5.096 1.00 97.50 100 HIS A O 1
ATOM 801 N N . LEU A 1 101 ? -12.923 -1.130 5.825 1.00 97.56 101 LEU A N 1
ATOM 802 C CA . LEU A 1 101 ? -12.911 -2.471 6.398 1.00 97.56 101 LEU A CA 1
ATOM 803 C C . LEU A 1 101 ? -12.604 -2.380 7.886 1.00 97.56 101 LEU A C 1
ATOM 805 O O . LEU A 1 101 ? -11.515 -1.951 8.265 1.00 97.56 101 LEU A O 1
ATOM 809 N N . VAL A 1 102 ? -13.534 -2.812 8.733 1.00 97.81 102 VAL A N 1
ATOM 810 C CA . VAL A 1 102 ? -13.251 -2.990 10.160 1.00 97.81 102 VAL A CA 1
ATOM 811 C C . VAL A 1 102 ? -12.559 -4.332 10.329 1.00 97.81 102 VAL A C 1
ATOM 813 O O . VAL A 1 102 ? -13.104 -5.373 9.957 1.00 97.81 102 VAL A O 1
ATOM 816 N N . LEU A 1 103 ? -11.348 -4.307 10.870 1.00 97.50 103 LEU A N 1
ATOM 817 C CA . LEU A 1 103 ? -10.513 -5.488 11.013 1.00 97.50 103 LEU A CA 1
ATOM 818 C C . LEU A 1 103 ? -10.594 -6.037 12.435 1.00 97.50 103 LEU A C 1
ATOM 820 O O . LEU A 1 103 ? -10.831 -5.293 13.380 1.00 97.50 103 LEU A O 1
ATOM 824 N N . LYS A 1 104 ? -10.344 -7.335 12.588 1.00 96.25 104 LYS A N 1
ATOM 825 C CA . LYS A 1 104 ? -10.105 -7.988 13.878 1.00 96.25 104 LYS A CA 1
ATOM 826 C C . LYS A 1 104 ? -8.792 -8.732 13.833 1.00 96.25 104 LYS A C 1
ATOM 828 O O . LYS A 1 104 ? -8.644 -9.649 13.021 1.00 96.25 104 LYS A O 1
ATOM 833 N N . LEU A 1 105 ? -7.862 -8.361 14.708 1.00 95.75 105 LEU A N 1
ATOM 834 C CA . LEU A 1 105 ? -6.575 -9.041 14.801 1.00 95.75 105 LEU A CA 1
ATOM 835 C C . LEU A 1 105 ? -6.784 -10.517 15.175 1.00 95.75 105 LEU A C 1
ATOM 837 O O . LEU A 1 105 ? -7.532 -10.839 16.102 1.00 95.75 105 LEU A O 1
ATOM 841 N N . LYS A 1 106 ? -6.145 -11.420 14.427 1.00 95.12 106 LYS A N 1
ATOM 842 C CA . LYS A 1 106 ? -6.201 -12.871 14.656 1.00 95.12 106 LYS A CA 1
ATOM 843 C C . LYS A 1 106 ? -4.885 -13.422 15.147 1.00 95.12 106 LYS A C 1
ATOM 845 O O . LYS A 1 106 ? -4.870 -14.197 16.097 1.00 95.12 106 LYS A O 1
ATOM 850 N N . ASP A 1 107 ? -3.811 -13.036 14.481 1.00 94.75 107 ASP A N 1
ATOM 851 C CA . ASP A 1 107 ? -2.472 -13.480 14.807 1.00 94.75 107 ASP A CA 1
ATOM 852 C C . ASP A 1 107 ? -1.441 -12.461 14.328 1.00 94.75 107 ASP A C 1
ATOM 854 O O . ASP A 1 107 ? -1.680 -11.687 13.395 1.00 94.75 107 ASP A O 1
ATOM 858 N N . ILE A 1 108 ? -0.305 -12.466 15.015 1.00 95.69 108 ILE A N 1
ATOM 859 C CA . ILE A 1 108 ? 0.893 -11.731 14.639 1.00 95.69 108 ILE A CA 1
ATOM 860 C C . ILE A 1 108 ? 1.970 -12.786 14.419 1.00 95.69 108 ILE A C 1
ATOM 862 O O . ILE A 1 108 ? 2.298 -13.539 15.336 1.00 95.69 108 ILE A O 1
ATOM 866 N N . GLU A 1 109 ? 2.504 -12.853 13.206 1.00 96.50 109 GLU A N 1
ATOM 867 C CA . GLU A 1 109 ? 3.709 -13.624 12.924 1.00 96.50 109 GLU A CA 1
ATOM 868 C C . GLU A 1 109 ? 4.909 -12.692 13.003 1.00 96.50 109 GLU A C 1
ATOM 870 O O . GLU A 1 109 ? 5.010 -11.721 12.249 1.00 96.50 109 GLU A O 1
ATOM 875 N N . ASP A 1 110 ? 5.791 -12.970 13.953 1.00 96.50 110 ASP A N 1
ATOM 876 C CA . ASP A 1 110 ? 6.942 -12.128 14.221 1.00 96.50 110 ASP A CA 1
ATOM 877 C C . ASP A 1 110 ? 8.178 -12.604 13.453 1.00 96.50 110 ASP A C 1
ATOM 879 O O . ASP A 1 110 ? 8.529 -13.784 13.475 1.00 96.50 110 ASP A O 1
ATOM 883 N N . HIS A 1 111 ? 8.853 -11.672 12.787 1.00 95.81 111 HIS A N 1
ATOM 884 C CA . HIS A 1 111 ? 10.150 -11.876 12.147 1.00 95.81 111 HIS A CA 1
ATOM 885 C C . HIS A 1 111 ? 11.168 -10.895 12.732 1.00 95.81 111 HIS A C 1
ATOM 887 O O . HIS A 1 111 ? 10.807 -9.977 13.463 1.00 95.81 111 HIS A O 1
ATOM 893 N N . GLU A 1 112 ? 12.450 -11.058 12.405 1.00 95.06 112 GLU A N 1
ATOM 894 C CA . GLU A 1 112 ? 13.533 -10.234 12.961 1.00 95.06 112 GLU A CA 1
ATOM 895 C C . GLU A 1 112 ? 13.263 -8.724 12.822 1.00 95.06 112 GLU A C 1
ATOM 897 O O . GLU A 1 112 ? 13.170 -8.032 13.834 1.00 95.06 112 GLU A O 1
ATOM 902 N N . ASP A 1 113 ? 12.999 -8.247 11.599 1.00 95.88 113 ASP A N 1
ATOM 903 C CA . ASP A 1 113 ? 12.844 -6.810 11.303 1.00 95.88 113 ASP A CA 1
ATOM 904 C C . ASP A 1 113 ? 11.392 -6.335 11.143 1.00 95.88 113 ASP A C 1
ATOM 906 O O . ASP A 1 113 ? 11.117 -5.138 11.007 1.00 95.88 113 ASP A O 1
ATOM 910 N N . TYR A 1 114 ? 10.436 -7.258 11.070 1.00 96.44 114 TYR A N 1
ATOM 911 C CA . TYR A 1 114 ? 9.044 -6.948 10.747 1.00 96.44 114 TYR A CA 1
ATOM 912 C C . TYR A 1 114 ? 8.093 -7.969 11.354 1.00 96.44 114 TYR A C 1
ATOM 914 O O . TYR A 1 114 ? 8.493 -9.081 11.675 1.00 96.44 114 TYR A O 1
ATOM 922 N N . SER A 1 115 ? 6.814 -7.623 11.428 1.00 97.12 115 SER A N 1
ATOM 923 C CA . SER A 1 115 ? 5.762 -8.570 11.795 1.00 97.12 115 SER A CA 1
ATOM 924 C C . SER A 1 115 ? 4.666 -8.574 10.728 1.00 97.12 115 SER A C 1
ATOM 926 O O . SER A 1 115 ? 4.395 -7.554 10.076 1.00 97.12 115 SER A O 1
ATOM 928 N N . LEU A 1 116 ? 4.056 -9.738 10.517 1.00 96.88 116 LEU A N 1
ATOM 929 C CA . LEU A 1 116 ? 2.863 -9.904 9.698 1.00 96.88 116 LEU A CA 1
ATOM 930 C C . LEU A 1 116 ? 1.646 -9.926 10.614 1.00 96.88 116 LEU A C 1
ATOM 932 O O . LEU A 1 116 ? 1.444 -10.862 11.381 1.00 96.88 116 LEU A O 1
ATOM 936 N N . PHE A 1 117 ? 0.819 -8.899 10.503 1.00 97.19 117 PHE A N 1
ATOM 937 C CA . PHE A 1 117 ? -0.449 -8.816 11.204 1.00 97.19 117 PHE A CA 1
ATOM 938 C C . PHE A 1 117 ? -1.525 -9.427 10.318 1.00 97.19 117 PHE A C 1
ATOM 940 O O . PHE A 1 117 ? -1.752 -8.958 9.196 1.00 97.19 117 PHE A O 1
ATOM 947 N N . ARG A 1 118 ? -2.178 -10.480 10.808 1.00 97.06 118 ARG A N 1
ATOM 948 C CA . ARG A 1 118 ? -3.264 -11.151 10.099 1.00 97.06 118 ARG A CA 1
ATOM 949 C C . ARG A 1 118 ? -4.605 -10.804 10.730 1.00 97.06 118 ARG A C 1
ATOM 951 O O . ARG A 1 118 ? -4.795 -10.931 11.941 1.00 97.06 118 ARG A O 1
ATOM 958 N N . TYR A 1 119 ? -5.552 -10.427 9.886 1.00 97.25 119 TYR A N 1
ATOM 959 C CA . TYR A 1 119 ? -6.861 -9.938 10.280 1.00 97.25 119 TYR A CA 1
ATOM 960 C C . TYR A 1 119 ? -7.984 -10.729 9.618 1.00 97.25 119 TYR A C 1
ATOM 962 O O . TYR A 1 119 ? -7.878 -11.176 8.475 1.00 97.25 119 TYR A O 1
ATOM 970 N N . GLU A 1 120 ? -9.094 -10.837 10.338 1.00 96.62 120 GLU A N 1
ATOM 971 C CA . GLU A 1 120 ? -10.410 -11.106 9.761 1.00 96.62 120 GLU A CA 1
ATOM 972 C C . GLU A 1 120 ? -11.113 -9.774 9.481 1.00 96.62 120 GLU A C 1
ATOM 974 O O . GLU A 1 120 ? -10.975 -8.823 10.253 1.00 96.62 120 GLU A O 1
ATOM 979 N N . VAL A 1 121 ? -11.875 -9.709 8.390 1.00 96.44 121 VAL A N 1
ATOM 980 C CA . VAL A 1 121 ? -12.735 -8.561 8.087 1.00 96.44 121 VAL A CA 1
ATOM 981 C C . VAL A 1 121 ? -14.066 -8.761 8.808 1.00 96.44 121 VAL A C 1
ATOM 983 O O . VAL A 1 121 ? -14.804 -9.691 8.497 1.00 96.44 121 VAL A O 1
ATOM 986 N N . LEU A 1 122 ? -14.365 -7.901 9.783 1.00 95.75 122 LEU A N 1
ATOM 987 C CA . LEU A 1 122 ? -15.626 -7.940 10.531 1.00 95.75 122 LEU A CA 1
ATOM 988 C C . LEU A 1 122 ? -16.765 -7.242 9.795 1.00 95.75 122 LEU A C 1
ATOM 990 O O . LEU A 1 122 ? -17.918 -7.652 9.897 1.00 95.75 122 LEU A O 1
ATOM 994 N N . GLU A 1 123 ? -16.447 -6.144 9.118 1.00 95.31 123 GLU A N 1
ATOM 995 C CA . GLU A 1 123 ? -17.428 -5.271 8.489 1.00 95.31 123 GLU A CA 1
ATOM 996 C C . GLU A 1 123 ? -16.809 -4.632 7.246 1.00 95.31 123 GLU A C 1
ATOM 998 O O . GLU A 1 123 ? -15.690 -4.121 7.306 1.00 95.31 123 GLU A O 1
ATOM 1003 N N . GLU A 1 124 ? -17.547 -4.645 6.137 1.00 94.62 124 GLU A N 1
ATOM 1004 C CA . GLU A 1 124 ? -17.217 -3.929 4.905 1.00 94.62 124 GLU A CA 1
ATOM 1005 C C . GLU A 1 124 ? -18.276 -2.851 4.667 1.00 94.62 124 GLU A C 1
ATOM 1007 O O . GLU A 1 124 ? -19.476 -3.135 4.651 1.00 94.62 124 GLU A O 1
ATOM 1012 N N . ARG A 1 125 ? -17.831 -1.611 4.457 1.00 93.12 125 ARG A N 1
ATOM 1013 C CA . ARG A 1 125 ? -18.680 -0.494 4.034 1.00 93.12 125 ARG A CA 1
ATOM 1014 C C . ARG A 1 125 ? -18.117 0.085 2.750 1.00 93.12 125 ARG A C 1
ATOM 1016 O O . ARG A 1 125 ? -16.989 0.562 2.748 1.00 93.12 125 ARG A O 1
ATOM 1023 N N . VAL A 1 126 ? -18.888 0.055 1.669 1.00 90.44 126 VAL A N 1
ATOM 1024 C CA . VAL A 1 126 ? -18.515 0.688 0.397 1.00 90.44 126 VAL A CA 1
ATOM 1025 C C . VAL A 1 126 ? -19.371 1.934 0.229 1.00 90.44 126 VAL A C 1
ATOM 1027 O O . VAL A 1 126 ? -20.596 1.849 0.252 1.00 90.44 126 VAL A O 1
ATOM 1030 N N . ASN A 1 127 ? -18.726 3.091 0.089 1.00 83.06 127 ASN A N 1
ATOM 1031 C CA . ASN A 1 127 ? -19.404 4.389 0.040 1.00 83.06 127 ASN A CA 1
ATOM 1032 C C . ASN A 1 127 ? -19.792 4.801 -1.392 1.00 83.06 127 ASN A C 1
ATOM 1034 O O . ASN A 1 127 ? -20.545 5.754 -1.573 1.00 83.06 127 ASN A O 1
ATOM 1038 N N . GLN A 1 128 ? -19.290 4.093 -2.410 1.00 73.69 128 GLN A N 1
ATOM 1039 C CA . GLN A 1 128 ? -19.606 4.316 -3.824 1.00 73.69 128 GLN A CA 1
ATOM 1040 C C . GLN A 1 128 ? -20.468 3.179 -4.398 1.00 73.69 128 GLN A C 1
ATOM 1042 O O . GLN A 1 128 ? -20.366 2.033 -3.970 1.00 73.69 128 GLN A O 1
ATOM 1047 N N . LEU A 1 129 ? -21.310 3.498 -5.387 1.00 61.09 129 LEU A N 1
ATOM 1048 C CA . LEU A 1 129 ? -22.247 2.551 -6.019 1.00 61.09 129 LEU A CA 1
ATOM 1049 C C . LEU A 1 129 ? -21.583 1.592 -7.024 1.00 61.09 129 LEU A C 1
ATOM 1051 O O . LEU A 1 129 ? -22.219 0.644 -7.480 1.00 61.09 129 LEU A O 1
ATOM 1055 N N . GLU A 1 130 ? -20.322 1.828 -7.382 1.00 76.56 130 GLU A N 1
ATOM 1056 C CA . GLU A 1 130 ? -19.592 1.033 -8.368 1.00 76.56 130 GLU A CA 1
ATOM 1057 C C . GLU A 1 130 ? -18.721 -0.056 -7.732 1.00 76.56 130 GLU A C 1
ATOM 1059 O O . GLU A 1 130 ? -18.418 -0.061 -6.536 1.00 76.56 130 GLU A O 1
ATOM 1064 N N . THR A 1 131 ? -18.283 -1.000 -8.567 1.00 84.81 131 THR A N 1
ATOM 1065 C CA . THR A 1 131 ? -17.326 -2.026 -8.149 1.00 84.81 131 THR A CA 1
ATOM 1066 C C . THR A 1 131 ? -15.983 -1.372 -7.821 1.00 84.81 131 THR A C 1
ATOM 1068 O O . THR A 1 131 ? -15.245 -0.958 -8.711 1.00 84.81 131 THR A O 1
ATOM 1071 N N . LEU A 1 132 ? -15.651 -1.301 -6.532 1.00 90.75 132 LEU A N 1
ATOM 1072 C CA . LEU A 1 132 ? -14.378 -0.765 -6.056 1.00 90.75 132 LEU A CA 1
ATOM 1073 C C . LEU A 1 132 ? -13.300 -1.855 -6.022 1.00 90.75 132 LEU A C 1
ATOM 1075 O O . LEU A 1 132 ? -13.470 -2.860 -5.335 1.00 90.75 132 LEU A O 1
ATOM 1079 N N . GLU A 1 133 ? -12.178 -1.625 -6.700 1.00 93.94 133 GLU A N 1
ATOM 1080 C CA . GLU A 1 133 ? -10.912 -2.345 -6.495 1.00 93.94 133 GLU A CA 1
ATOM 1081 C C . GLU A 1 133 ? -9.878 -1.356 -5.918 1.00 93.94 133 GLU A C 1
ATOM 1083 O O . GLU A 1 133 ? -9.651 -0.307 -6.532 1.00 93.94 133 GLU 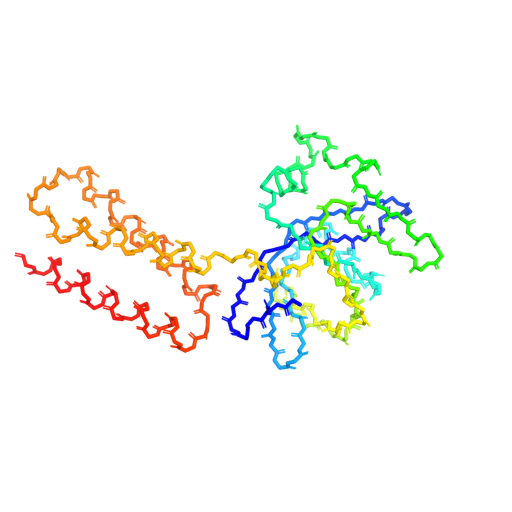A O 1
ATOM 1088 N N . PRO A 1 134 ? -9.261 -1.626 -4.754 1.00 95.56 134 PRO A N 1
ATOM 1089 C CA . PRO A 1 134 ? -8.248 -0.740 -4.178 1.00 95.56 134 PRO A CA 1
ATOM 1090 C C . PRO A 1 134 ? -7.080 -0.477 -5.140 1.00 95.56 134 PRO A C 1
ATOM 1092 O O . PRO A 1 134 ? -6.803 -1.269 -6.042 1.00 95.56 134 PRO A O 1
ATOM 1095 N N . TYR A 1 135 ? -6.359 0.629 -4.946 1.00 96.69 135 TYR A N 1
ATOM 1096 C CA . TYR A 1 135 ? -5.162 0.889 -5.745 1.00 96.69 135 TYR A CA 1
ATOM 1097 C C . TYR A 1 135 ? -4.105 -0.193 -5.496 1.00 96.69 135 TYR A C 1
ATOM 1099 O O . TYR A 1 135 ? -3.867 -0.595 -4.359 1.00 96.69 135 TYR A O 1
ATOM 1107 N N . THR A 1 136 ? -3.436 -0.642 -6.556 1.00 97.38 136 THR A N 1
ATOM 1108 C CA . THR A 1 136 ? -2.290 -1.545 -6.460 1.00 97.38 136 THR A CA 1
ATOM 1109 C C . THR A 1 136 ? -1.146 -1.039 -7.321 1.00 97.38 136 THR A C 1
ATOM 1111 O O . THR A 1 136 ? -1.332 -0.615 -8.463 1.00 97.38 136 THR A O 1
ATOM 1114 N N . ARG A 1 137 ? 0.070 -1.155 -6.785 1.00 96.94 137 ARG A N 1
ATOM 1115 C CA . ARG A 1 137 ? 1.295 -0.934 -7.558 1.00 96.94 137 ARG A CA 1
ATOM 1116 C C . ARG A 1 137 ? 1.599 -2.060 -8.541 1.00 96.94 137 ARG A C 1
ATOM 1118 O O . ARG A 1 137 ? 2.485 -1.885 -9.360 1.00 96.94 137 ARG A O 1
ATOM 1125 N N . CYS A 1 138 ? 0.903 -3.196 -8.462 1.00 97.44 138 CYS A N 1
ATOM 1126 C CA . CYS A 1 138 ? 1.067 -4.293 -9.412 1.00 97.44 138 CYS A CA 1
ATOM 1127 C C . CYS A 1 138 ? 0.719 -3.852 -10.838 1.00 97.44 138 CYS A C 1
ATOM 1129 O O . CYS A 1 138 ? 1.502 -4.023 -11.769 1.00 97.44 138 CYS A O 1
ATOM 1131 N N . TYR A 1 139 ? -0.452 -3.239 -11.014 1.00 97.00 139 TYR A N 1
ATOM 1132 C CA . TYR A 1 139 ? -0.914 -2.851 -12.344 1.00 97.00 139 TYR A CA 1
ATOM 1133 C C . TYR A 1 139 ? -0.079 -1.709 -12.910 1.00 97.00 139 TYR A C 1
ATOM 1135 O O . TYR A 1 139 ? 0.337 -1.774 -14.064 1.00 97.00 139 TYR A O 1
ATOM 1143 N N . SER A 1 140 ? 0.215 -0.691 -12.095 1.00 96.75 140 SER A N 1
ATOM 1144 C CA . SER A 1 140 ? 1.039 0.428 -12.549 1.00 96.75 140 SER A CA 1
ATOM 1145 C C . SER A 1 140 ? 2.459 -0.011 -12.900 1.00 96.75 140 SER A C 1
ATOM 1147 O O . SER A 1 140 ? 2.957 0.407 -13.939 1.00 96.75 140 SER A O 1
ATOM 1149 N N . SER A 1 141 ? 3.091 -0.912 -12.139 1.00 97.75 141 SER A N 1
ATOM 1150 C CA . SER A 1 141 ? 4.437 -1.391 -12.479 1.00 97.75 141 SER A CA 1
ATOM 1151 C C . SER A 1 141 ? 4.474 -2.261 -13.736 1.00 97.75 141 SER A C 1
ATOM 1153 O O . SER A 1 141 ? 5.422 -2.158 -14.510 1.00 97.75 141 SER A O 1
ATOM 1155 N N . LEU A 1 142 ? 3.450 -3.083 -13.986 1.00 98.19 142 LEU A N 1
ATOM 1156 C CA . LEU A 1 142 ? 3.348 -3.843 -15.236 1.00 98.19 142 LEU A CA 1
ATOM 1157 C C . LEU A 1 142 ? 3.155 -2.923 -16.445 1.00 98.19 142 LEU A C 1
ATOM 1159 O O . LEU A 1 142 ? 3.805 -3.122 -17.469 1.00 98.19 142 LEU A O 1
ATOM 1163 N N . ILE A 1 143 ? 2.308 -1.897 -16.327 1.00 98.38 143 ILE A N 1
ATOM 1164 C CA . ILE A 1 143 ? 2.108 -0.900 -17.389 1.00 98.38 143 ILE A CA 1
ATOM 1165 C C . ILE A 1 143 ? 3.410 -0.135 -17.659 1.00 98.38 143 ILE A C 1
ATOM 1167 O O . ILE A 1 143 ? 3.822 -0.026 -18.813 1.00 98.38 143 ILE A O 1
ATOM 1171 N N . GLU A 1 144 ? 4.101 0.328 -16.615 1.00 98.25 144 GLU A N 1
ATOM 1172 C CA . GLU A 1 144 ? 5.401 0.992 -16.757 1.00 98.25 144 GLU A CA 1
ATOM 1173 C C . GLU A 1 144 ? 6.440 0.071 -17.405 1.00 98.25 144 GLU A C 1
ATOM 1175 O O . GLU A 1 144 ? 7.166 0.488 -18.308 1.00 98.25 144 GLU A O 1
ATOM 1180 N N . LEU A 1 145 ? 6.486 -1.206 -17.016 1.00 98.31 145 LEU A N 1
ATOM 1181 C CA . LEU A 1 145 ? 7.377 -2.181 -17.642 1.00 98.31 145 LEU A CA 1
ATOM 1182 C C . LEU A 1 145 ? 7.083 -2.344 -19.139 1.00 98.31 145 LEU A C 1
ATOM 1184 O O . LEU A 1 145 ? 8.022 -2.384 -19.928 1.00 98.31 145 LEU A O 1
ATOM 1188 N N . ILE A 1 146 ? 5.811 -2.380 -19.548 1.00 98.25 146 ILE A N 1
ATOM 1189 C CA . ILE A 1 146 ? 5.413 -2.433 -20.966 1.00 98.25 146 ILE A CA 1
ATOM 1190 C C . ILE A 1 146 ? 5.883 -1.176 -21.713 1.00 98.25 146 ILE A C 1
ATOM 1192 O O . ILE A 1 146 ? 6.421 -1.276 -22.820 1.00 98.25 146 ILE A O 1
ATOM 1196 N N . ILE A 1 147 ? 5.730 0.007 -21.109 1.00 98.12 147 ILE A N 1
ATOM 1197 C CA . ILE A 1 147 ? 6.205 1.272 -21.686 1.00 98.12 147 ILE A CA 1
ATOM 1198 C C . ILE A 1 147 ? 7.725 1.226 -21.875 1.00 98.12 147 ILE A C 1
ATOM 1200 O O . ILE A 1 147 ? 8.214 1.513 -22.970 1.00 98.12 147 ILE A O 1
ATOM 1204 N N . TYR A 1 148 ? 8.487 0.815 -20.861 1.00 97.94 148 TYR A N 1
ATOM 1205 C CA . TYR A 1 148 ? 9.940 0.691 -20.983 1.00 97.94 148 TYR A CA 1
ATOM 1206 C C . TYR A 1 148 ? 10.362 -0.398 -21.974 1.00 97.94 148 TYR A C 1
ATOM 1208 O O . TYR A 1 148 ? 11.268 -0.157 -22.770 1.00 97.94 148 TYR A O 1
ATOM 1216 N N . ALA A 1 149 ? 9.674 -1.540 -22.016 1.00 96.94 149 ALA A N 1
ATOM 1217 C CA . ALA A 1 149 ? 9.914 -2.589 -23.005 1.00 96.94 149 ALA A CA 1
ATOM 1218 C C . ALA A 1 149 ? 9.757 -2.052 -24.436 1.00 96.94 149 ALA A C 1
ATOM 1220 O O . ALA A 1 149 ? 10.594 -2.314 -25.301 1.00 96.94 149 ALA A O 1
ATOM 1221 N N . SER A 1 150 ? 8.740 -1.219 -24.686 1.00 96.19 150 SER A N 1
ATOM 1222 C CA . SER A 1 150 ? 8.558 -0.582 -25.997 1.00 96.19 150 SER A CA 1
ATOM 1223 C C . SER A 1 150 ? 9.737 0.324 -26.390 1.00 96.19 150 SER A C 1
ATOM 1225 O O . SER A 1 150 ? 10.103 0.377 -27.564 1.00 96.19 150 SER A O 1
ATOM 1227 N N . LYS A 1 151 ? 10.392 0.974 -25.414 1.00 96.25 151 LYS A N 1
ATOM 1228 C CA . LYS A 1 151 ? 11.615 1.765 -25.631 1.00 96.25 151 LYS A CA 1
ATOM 1229 C C . LYS A 1 151 ? 12.832 0.874 -25.871 1.00 96.25 151 LYS A C 1
ATOM 1231 O O . LYS A 1 151 ? 13.643 1.197 -26.735 1.00 96.25 151 LYS A O 1
ATOM 1236 N N . VAL A 1 152 ? 12.937 -0.265 -25.177 1.00 96.12 152 VAL A N 1
ATOM 1237 C CA . VAL A 1 152 ? 13.972 -1.280 -25.450 1.00 96.12 152 VAL A CA 1
ATOM 1238 C C . VAL A 1 152 ? 13.870 -1.773 -26.892 1.00 96.12 152 VAL A C 1
ATOM 1240 O O . VAL A 1 152 ? 14.879 -1.869 -27.572 1.00 96.12 152 VAL A O 1
ATOM 1243 N N . LYS A 1 153 ? 12.668 -1.969 -27.437 1.00 93.31 153 LYS A N 1
ATOM 1244 C CA . LYS A 1 153 ? 12.510 -2.329 -28.857 1.00 93.31 153 LYS A CA 1
ATOM 1245 C C . LYS A 1 153 ? 13.125 -1.299 -29.826 1.00 93.31 153 LYS A C 1
ATOM 1247 O O . LYS A 1 153 ? 13.533 -1.652 -30.929 1.00 93.31 153 LYS A O 1
ATOM 1252 N N . ALA A 1 154 ? 13.217 -0.031 -29.423 1.00 93.19 154 ALA A N 1
ATOM 1253 C CA . ALA A 1 154 ? 13.843 1.050 -30.183 1.00 93.19 154 ALA A CA 1
ATOM 1254 C C . ALA A 1 154 ? 15.315 1.308 -29.785 1.00 93.19 154 ALA A C 1
ATOM 1256 O O . ALA A 1 154 ? 15.845 2.378 -30.085 1.00 93.19 154 ALA A O 1
ATOM 1257 N N . TRP A 1 155 ? 15.988 0.345 -29.137 1.00 92.81 155 TRP A N 1
ATOM 1258 C CA . TRP A 1 155 ? 17.294 0.498 -28.474 1.00 92.81 155 TRP A CA 1
ATOM 1259 C C . TRP A 1 155 ? 18.350 1.268 -29.271 1.00 92.81 155 TRP A C 1
ATOM 1261 O O . TRP A 1 155 ? 19.017 2.170 -28.755 1.00 92.81 155 TRP A O 1
ATOM 1271 N N . ARG A 1 156 ? 18.492 0.924 -30.557 1.00 90.12 156 ARG A N 1
ATOM 1272 C CA . ARG A 1 156 ? 19.509 1.495 -31.453 1.00 90.12 156 ARG A CA 1
ATOM 1273 C C . ARG A 1 156 ? 19.332 2.999 -31.676 1.00 90.12 156 ARG A C 1
ATOM 1275 O O . ARG A 1 156 ? 20.322 3.675 -31.933 1.00 90.12 156 ARG A O 1
ATOM 1282 N N . ASN A 1 157 ? 18.115 3.515 -31.511 1.00 93.25 157 ASN A N 1
ATOM 1283 C CA . ASN A 1 157 ? 17.784 4.929 -31.690 1.00 93.25 157 ASN A CA 1
ATOM 1284 C C . ASN A 1 157 ? 17.978 5.760 -30.413 1.00 93.25 157 ASN A C 1
ATOM 1286 O O . ASN A 1 157 ? 17.872 6.980 -30.467 1.00 93.25 157 ASN A O 1
ATOM 1290 N N . LEU A 1 158 ? 18.243 5.113 -29.275 1.00 93.50 158 LEU A N 1
ATOM 1291 C CA . LEU A 1 158 ? 18.422 5.783 -27.992 1.00 93.50 158 LEU A CA 1
ATOM 1292 C C . LEU A 1 158 ? 19.873 6.221 -27.789 1.00 93.50 158 LEU A C 1
ATOM 1294 O O . LEU A 1 158 ? 20.813 5.477 -28.093 1.00 93.50 158 LEU A O 1
ATOM 1298 N N . THR A 1 159 ? 20.042 7.394 -27.187 1.00 96.25 159 THR A N 1
ATOM 1299 C CA . THR A 1 159 ? 21.313 7.867 -26.631 1.00 96.25 159 THR A CA 1
ATOM 1300 C C . THR A 1 159 ? 21.740 7.027 -25.423 1.00 96.25 159 THR A C 1
ATOM 1302 O O . THR A 1 159 ? 20.939 6.328 -24.800 1.00 96.25 159 THR A O 1
ATOM 1305 N N . SER A 1 160 ? 23.012 7.112 -25.030 1.00 94.75 160 SER A N 1
ATOM 1306 C CA . SER A 1 160 ? 23.530 6.380 -23.863 1.00 94.75 160 SER A CA 1
ATOM 1307 C C . SER A 1 160 ? 22.815 6.738 -22.551 1.00 94.75 160 SER A C 1
ATOM 1309 O O . SER A 1 160 ? 22.600 5.865 -21.705 1.00 94.75 160 SER A O 1
ATOM 1311 N N . SER A 1 161 ? 22.419 8.003 -22.375 1.00 96.31 161 SER A N 1
ATOM 1312 C CA . SER A 1 161 ? 21.657 8.447 -21.201 1.00 96.31 161 SER A CA 1
ATOM 1313 C C . SER A 1 161 ? 20.250 7.858 -21.183 1.00 96.31 161 SER A C 1
ATOM 1315 O O . SER A 1 161 ? 19.840 7.316 -20.159 1.00 96.31 161 SER A O 1
ATOM 1317 N N . GLU A 1 162 ? 19.546 7.878 -22.318 1.00 96.88 162 GLU A N 1
ATOM 1318 C CA . GLU A 1 162 ? 18.200 7.300 -22.432 1.00 96.88 162 GLU A CA 1
ATOM 1319 C C . GLU A 1 162 ? 18.223 5.787 -22.210 1.00 96.88 162 GLU A C 1
ATOM 1321 O O . GLU A 1 162 ? 17.378 5.257 -21.497 1.00 96.88 162 GLU A O 1
ATOM 1326 N N . ARG A 1 163 ? 19.226 5.082 -22.747 1.00 96.81 163 ARG A N 1
ATOM 1327 C CA . ARG A 1 163 ? 19.423 3.644 -22.493 1.00 96.81 163 ARG A CA 1
ATOM 1328 C C . ARG A 1 163 ? 19.558 3.341 -21.004 1.00 96.81 163 ARG A C 1
ATOM 1330 O O . ARG A 1 163 ? 18.941 2.405 -20.505 1.00 96.81 163 ARG A O 1
ATOM 1337 N N . THR A 1 164 ? 20.336 4.152 -20.291 1.00 97.06 164 THR A N 1
ATOM 1338 C CA . THR A 1 164 ? 20.525 4.005 -18.842 1.00 97.06 164 THR A CA 1
ATOM 1339 C C . THR A 1 164 ? 19.214 4.228 -18.087 1.00 97.06 164 THR A C 1
ATOM 1341 O O . THR A 1 164 ? 18.888 3.468 -17.177 1.00 97.06 164 THR A O 1
ATOM 1344 N N . GLU A 1 165 ? 18.444 5.250 -18.463 1.00 97.12 165 GLU A N 1
ATOM 1345 C CA . GLU A 1 165 ? 17.135 5.527 -17.867 1.00 97.12 165 GLU A CA 1
ATOM 1346 C C . GLU A 1 165 ? 16.135 4.396 -18.133 1.00 97.12 165 GLU A C 1
ATOM 1348 O O . GLU A 1 165 ? 15.451 3.951 -17.214 1.00 97.12 165 GLU A O 1
ATOM 1353 N N . VAL A 1 166 ? 16.097 3.880 -19.364 1.00 97.75 166 VAL A N 1
ATOM 1354 C CA . VAL A 1 166 ? 15.227 2.763 -19.747 1.00 97.75 166 VAL A CA 1
ATOM 1355 C C . VAL A 1 166 ? 15.550 1.511 -18.938 1.00 97.75 166 VAL A C 1
ATOM 1357 O O . VAL A 1 166 ? 14.631 0.905 -18.395 1.00 97.75 166 VAL A O 1
ATOM 1360 N N . LEU A 1 167 ? 16.828 1.143 -18.798 1.00 97.50 167 LEU A N 1
ATOM 1361 C CA . LEU A 1 167 ? 17.215 -0.032 -18.008 1.00 97.50 167 LEU A CA 1
ATOM 1362 C C . LEU A 1 167 ? 16.852 0.119 -16.529 1.00 97.50 167 LEU A C 1
ATOM 1364 O O . LEU A 1 167 ? 16.316 -0.817 -15.940 1.00 97.50 167 LEU A O 1
ATOM 1368 N N . ARG A 1 168 ? 17.059 1.306 -15.941 1.00 97.81 168 ARG A N 1
ATOM 1369 C CA . ARG A 1 168 ? 16.608 1.591 -14.567 1.00 97.81 168 ARG A CA 1
ATOM 1370 C C . ARG A 1 168 ? 15.091 1.472 -14.433 1.00 97.81 168 ARG A C 1
ATOM 1372 O O . ARG A 1 168 ? 14.604 0.948 -13.434 1.00 97.81 168 ARG A O 1
ATOM 1379 N N . GLY A 1 169 ? 14.353 1.943 -15.435 1.00 97.88 169 GLY A N 1
ATOM 1380 C CA . GLY A 1 169 ? 12.903 1.804 -15.517 1.00 97.88 169 GLY A CA 1
ATOM 1381 C C . GLY A 1 169 ? 12.453 0.344 -15.538 1.00 97.88 169 GLY A C 1
ATOM 1382 O O . GLY A 1 169 ? 11.613 -0.054 -14.734 1.00 97.88 169 GLY A O 1
ATOM 1383 N N . VAL A 1 170 ? 13.069 -0.476 -16.397 1.00 98.06 170 VAL A N 1
ATOM 1384 C CA . VAL A 1 170 ? 12.831 -1.928 -16.459 1.00 98.06 170 VAL A CA 1
ATOM 1385 C C . VAL A 1 170 ? 13.098 -2.586 -15.105 1.00 98.06 170 VAL A C 1
ATOM 1387 O O . VAL A 1 170 ? 12.248 -3.327 -14.606 1.00 98.06 170 VAL A O 1
ATOM 1390 N N . GLU A 1 171 ? 14.247 -2.308 -14.491 1.00 97.88 171 GLU A N 1
ATOM 1391 C CA . GLU A 1 171 ? 14.652 -2.906 -13.215 1.00 97.88 171 GLU A CA 1
ATOM 1392 C C . GLU A 1 171 ? 13.702 -2.520 -12.069 1.00 97.88 171 GLU A C 1
ATOM 1394 O O . GLU A 1 171 ? 13.224 -3.385 -11.325 1.00 97.88 171 GLU A O 1
ATOM 1399 N N . SER A 1 172 ? 13.378 -1.230 -11.950 1.00 97.56 172 SER A N 1
ATOM 1400 C CA . SER A 1 172 ? 12.494 -0.700 -10.906 1.00 97.56 172 SER A CA 1
ATOM 1401 C C . SER A 1 172 ? 11.068 -1.247 -11.027 1.00 97.56 172 SER A C 1
ATOM 1403 O O . SER A 1 172 ? 10.487 -1.731 -10.043 1.00 97.56 172 SER A O 1
ATOM 1405 N N . SER A 1 173 ? 10.516 -1.249 -12.244 1.00 98.12 173 SER A N 1
ATOM 1406 C CA . SER A 1 173 ? 9.177 -1.773 -12.525 1.00 98.12 173 SER A CA 1
ATOM 1407 C C . SER A 1 173 ? 9.103 -3.280 -12.293 1.00 98.12 173 SER A C 1
ATOM 1409 O O . SER A 1 173 ? 8.178 -3.750 -11.629 1.00 98.12 173 SER A O 1
ATOM 1411 N N . THR A 1 174 ? 10.121 -4.034 -12.722 1.00 97.75 174 THR A N 1
ATOM 1412 C CA . THR A 1 174 ? 10.229 -5.480 -12.461 1.00 97.75 174 THR A CA 1
ATOM 1413 C C . THR A 1 174 ? 10.280 -5.770 -10.963 1.00 97.75 174 THR A C 1
ATOM 1415 O O . THR A 1 174 ? 9.514 -6.590 -10.459 1.00 97.75 174 THR A O 1
ATOM 1418 N N . THR A 1 175 ? 11.135 -5.060 -10.224 1.00 97.62 175 THR A N 1
ATOM 1419 C CA . THR A 1 175 ? 11.274 -5.228 -8.770 1.00 97.62 175 THR A CA 1
ATOM 1420 C C . THR A 1 175 ? 9.965 -4.936 -8.042 1.00 97.62 175 THR A C 1
ATOM 1422 O O . THR A 1 175 ? 9.608 -5.634 -7.091 1.00 97.62 175 THR A O 1
ATOM 1425 N N . THR A 1 176 ? 9.234 -3.910 -8.481 1.00 97.50 176 THR A N 1
ATOM 1426 C CA . THR A 1 176 ? 7.934 -3.564 -7.903 1.00 97.50 176 THR A CA 1
ATOM 1427 C C . THR A 1 176 ? 6.892 -4.630 -8.225 1.00 97.50 176 THR A C 1
ATOM 1429 O O . THR A 1 176 ? 6.241 -5.113 -7.302 1.00 97.50 176 THR A O 1
ATOM 1432 N N . ALA A 1 177 ? 6.786 -5.059 -9.488 1.00 97.12 177 ALA A N 1
ATOM 1433 C CA . ALA A 1 177 ? 5.869 -6.117 -9.910 1.00 97.12 177 ALA A CA 1
ATOM 1434 C C . ALA A 1 177 ? 6.108 -7.428 -9.143 1.00 97.12 177 ALA A C 1
ATOM 1436 O O . ALA A 1 177 ? 5.160 -7.995 -8.618 1.00 97.12 177 ALA A O 1
ATOM 1437 N N . LEU A 1 178 ? 7.359 -7.862 -8.952 1.00 96.19 178 LEU A N 1
ATOM 1438 C CA . LEU A 1 178 ? 7.672 -9.066 -8.161 1.00 96.19 178 LEU A CA 1
ATOM 1439 C C . LEU A 1 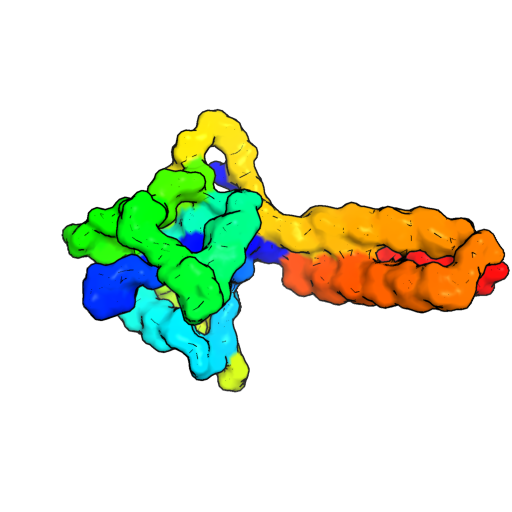178 ? 7.185 -8.980 -6.706 1.00 96.19 178 LEU A C 1
ATOM 1441 O O . LEU A 1 178 ? 6.853 -9.991 -6.087 1.00 96.19 178 LEU A O 1
ATOM 1445 N N . LYS A 1 179 ? 7.158 -7.773 -6.130 1.00 94.88 179 LYS A N 1
ATOM 1446 C CA . LYS A 1 179 ? 6.718 -7.561 -4.745 1.00 94.88 179 LYS A CA 1
ATOM 1447 C C . LYS A 1 179 ? 5.196 -7.536 -4.620 1.00 94.88 179 LYS A C 1
ATOM 1449 O O . LYS A 1 179 ? 4.692 -7.951 -3.575 1.00 94.88 179 LYS A O 1
ATOM 1454 N N . THR A 1 180 ? 4.488 -7.055 -5.643 1.00 96.31 180 THR A N 1
ATOM 1455 C CA . THR A 1 180 ? 3.062 -6.698 -5.560 1.00 96.31 180 THR A CA 1
ATOM 1456 C C . THR A 1 180 ? 2.137 -7.545 -6.435 1.00 96.31 180 THR A C 1
ATOM 1458 O O . THR A 1 180 ? 0.959 -7.654 -6.105 1.00 96.31 180 THR A O 1
ATOM 1461 N N . CYS A 1 181 ? 2.652 -8.171 -7.496 1.00 95.06 181 CYS A N 1
ATOM 1462 C CA . CYS A 1 181 ? 1.963 -9.100 -8.391 1.00 95.06 181 CYS A CA 1
ATOM 1463 C C . CYS A 1 181 ? 2.376 -10.542 -8.078 1.00 95.06 181 CYS A C 1
ATOM 1465 O O . CYS A 1 181 ? 3.297 -11.071 -8.680 1.00 95.06 181 CYS A O 1
ATOM 1467 N N . ARG A 1 182 ? 1.718 -11.204 -7.133 1.00 89.81 182 ARG A N 1
ATOM 1468 C CA . ARG A 1 182 ? 1.950 -12.625 -6.799 1.00 89.81 182 ARG A CA 1
ATOM 1469 C C . ARG A 1 182 ? 0.900 -13.564 -7.385 1.00 89.81 182 ARG A C 1
ATOM 1471 O O . ARG A 1 182 ? 1.019 -14.777 -7.242 1.00 89.81 182 ARG A O 1
ATOM 1478 N N . ASP A 1 183 ? -0.125 -13.022 -8.029 1.00 92.69 183 ASP A N 1
ATOM 1479 C CA . ASP A 1 183 ? -1.060 -13.814 -8.812 1.00 92.69 183 ASP A CA 1
ATOM 1480 C C . ASP A 1 183 ? -0.373 -14.416 -10.049 1.00 92.69 183 ASP A C 1
ATOM 1482 O O . ASP A 1 183 ? 0.432 -13.768 -10.725 1.00 92.69 183 ASP A O 1
ATOM 1486 N N . SER A 1 184 ? -0.714 -15.668 -10.352 1.00 90.81 184 SER A N 1
ATOM 1487 C CA . SER A 1 184 ? -0.070 -16.444 -11.414 1.00 90.81 184 SER A CA 1
ATOM 1488 C C . SER A 1 184 ? -0.228 -15.832 -12.809 1.00 90.81 184 SER A C 1
ATOM 1490 O O . SER A 1 184 ? 0.700 -15.919 -13.613 1.00 90.81 184 SER A O 1
ATOM 1492 N N . SER A 1 185 ? -1.357 -15.180 -13.104 1.00 93.50 185 SER A N 1
ATOM 1493 C CA . SER A 1 185 ? -1.595 -14.585 -14.423 1.00 93.50 185 SER A CA 1
ATOM 1494 C C . SER A 1 185 ? -0.674 -13.388 -14.666 1.00 93.50 185 SER A C 1
ATOM 1496 O O . SER A 1 185 ? -0.020 -13.305 -15.707 1.00 93.50 185 SER A O 1
ATOM 1498 N N . TYR A 1 186 ? -0.531 -12.520 -13.663 1.00 95.44 186 TYR A N 1
ATOM 1499 C CA . TYR A 1 186 ? 0.362 -11.366 -13.720 1.00 95.44 186 TYR A CA 1
ATOM 1500 C C . TYR A 1 186 ? 1.842 -11.765 -13.645 1.00 95.44 186 TYR A C 1
ATOM 1502 O O . TYR A 1 186 ? 2.672 -11.137 -14.297 1.00 95.44 186 TYR A O 1
ATOM 1510 N N . MET A 1 187 ? 2.180 -12.837 -12.920 1.00 94.69 187 MET A N 1
ATOM 1511 C CA . MET A 1 187 ? 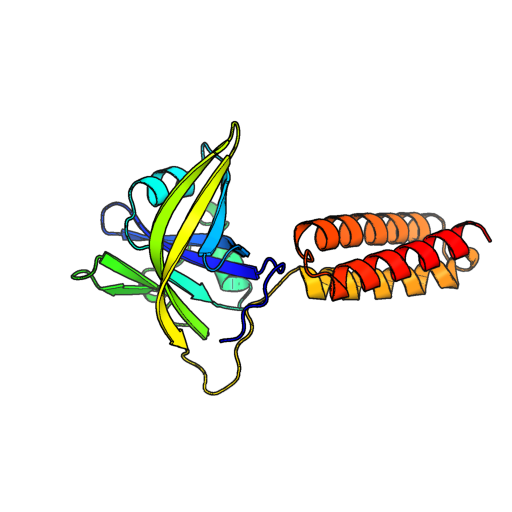3.544 -13.381 -12.900 1.00 94.69 187 MET A CA 1
ATOM 1512 C C . MET A 1 187 ? 3.958 -13.997 -14.240 1.00 94.69 187 MET A C 1
ATOM 1514 O O . MET A 1 187 ? 5.107 -13.836 -14.649 1.00 94.69 187 MET A O 1
ATOM 1518 N N . ASN A 1 188 ? 3.036 -14.660 -14.945 1.00 96.56 188 ASN A N 1
ATOM 1519 C CA . ASN A 1 188 ? 3.291 -15.132 -16.307 1.00 96.56 188 ASN A CA 1
ATOM 1520 C C . ASN A 1 188 ? 3.521 -13.952 -17.257 1.00 96.56 188 ASN A C 1
ATOM 1522 O O . ASN A 1 188 ? 4.534 -13.932 -17.944 1.00 96.56 188 ASN A O 1
ATOM 1526 N N . LEU A 1 189 ? 2.664 -12.925 -17.215 1.00 97.00 189 LEU A N 1
ATOM 1527 C CA . LEU A 1 189 ? 2.861 -11.709 -18.011 1.00 97.00 189 LEU A CA 1
ATOM 1528 C C . LEU A 1 189 ? 4.219 -11.044 -17.728 1.00 97.00 189 LEU A C 1
ATOM 1530 O O . LEU A 1 189 ? 4.908 -10.625 -18.654 1.00 97.00 189 LEU A O 1
ATOM 1534 N N . LEU A 1 190 ? 4.622 -10.961 -16.457 1.00 97.19 190 LEU A N 1
ATOM 1535 C CA . LEU A 1 190 ? 5.927 -10.424 -16.075 1.00 97.19 190 LEU A CA 1
ATOM 1536 C C . LEU A 1 190 ? 7.080 -11.245 -16.668 1.00 97.19 190 LEU A C 1
ATOM 1538 O O . LEU A 1 190 ? 8.049 -10.661 -17.150 1.00 97.19 190 LEU A O 1
ATOM 1542 N N . ARG A 1 191 ? 6.990 -12.581 -16.636 1.00 97.06 191 ARG A N 1
ATOM 1543 C CA . ARG A 1 191 ? 7.993 -13.460 -17.252 1.00 97.06 191 ARG A CA 1
ATOM 1544 C C . ARG A 1 191 ? 8.078 -13.209 -18.757 1.00 97.06 191 ARG A C 1
ATOM 1546 O O . ARG A 1 191 ? 9.167 -12.938 -19.247 1.00 97.06 191 ARG A O 1
ATOM 1553 N N . ASP A 1 192 ? 6.942 -13.215 -19.446 1.00 97.38 192 ASP A N 1
ATOM 1554 C CA . ASP A 1 192 ? 6.888 -13.040 -20.898 1.00 97.38 192 ASP A CA 1
ATOM 1555 C C . ASP A 1 192 ? 7.465 -11.667 -21.316 1.00 97.38 192 ASP A C 1
ATOM 1557 O O . ASP A 1 192 ? 8.213 -11.560 -22.288 1.00 97.38 192 ASP A O 1
ATOM 1561 N N . LEU A 1 193 ? 7.195 -10.605 -20.542 1.00 97.12 193 LEU A N 1
ATOM 1562 C CA . LEU A 1 193 ? 7.788 -9.279 -20.769 1.00 97.12 193 LEU A CA 1
ATOM 1563 C C . LEU A 1 193 ? 9.307 -9.270 -20.581 1.00 97.12 193 LEU A C 1
ATOM 1565 O O . LEU A 1 193 ? 10.011 -8.614 -21.350 1.00 97.12 193 LEU A O 1
ATOM 1569 N N . ARG A 1 194 ? 9.822 -9.976 -19.571 1.00 96.81 194 ARG A N 1
ATOM 1570 C CA . ARG A 1 194 ? 11.266 -10.068 -19.327 1.00 96.81 194 ARG A CA 1
ATOM 1571 C C . ARG A 1 194 ? 11.981 -10.814 -20.445 1.00 96.81 194 ARG A C 1
ATOM 1573 O O . ARG A 1 194 ? 12.991 -10.314 -20.927 1.00 96.81 194 ARG A O 1
ATOM 1580 N N . GLU A 1 195 ? 11.423 -11.933 -20.898 1.00 96.88 195 GLU A N 1
ATOM 1581 C CA . GLU A 1 195 ? 11.967 -12.707 -22.020 1.00 96.88 195 GLU A CA 1
ATOM 1582 C C . GLU A 1 195 ? 12.036 -11.859 -23.303 1.00 96.88 195 GLU A C 1
ATOM 1584 O O . GLU A 1 195 ? 13.053 -11.856 -23.999 1.00 96.88 195 GLU A O 1
ATOM 1589 N N . LEU A 1 196 ? 10.998 -11.060 -23.588 1.00 96.25 196 LEU A N 1
ATOM 1590 C CA . LEU A 1 196 ? 11.011 -10.126 -24.719 1.00 96.25 196 LEU A CA 1
ATOM 1591 C C . LEU A 1 196 ? 12.121 -9.077 -24.594 1.00 96.25 196 LEU A C 1
ATOM 1593 O O . LEU A 1 196 ? 12.861 -8.856 -25.553 1.00 96.25 196 LEU A O 1
ATOM 1597 N N . ILE A 1 197 ? 12.246 -8.442 -23.426 1.00 96.62 197 ILE A N 1
ATOM 1598 C CA . ILE A 1 197 ? 13.268 -7.420 -23.169 1.00 96.62 197 ILE A CA 1
ATOM 1599 C C . ILE A 1 197 ? 14.673 -8.002 -23.344 1.00 96.62 197 ILE A C 1
ATOM 1601 O O . ILE A 1 197 ? 15.490 -7.400 -24.039 1.00 96.62 197 ILE A O 1
ATOM 1605 N N . GLU A 1 198 ? 14.941 -9.163 -22.747 1.00 95.25 198 GLU A N 1
ATOM 1606 C CA . GLU A 1 198 ? 16.229 -9.856 -22.843 1.00 95.25 198 GLU A CA 1
ATOM 1607 C C . GLU A 1 198 ? 16.567 -10.150 -24.315 1.00 95.25 198 GLU A C 1
ATOM 1609 O O . GLU A 1 198 ? 17.627 -9.745 -24.794 1.00 95.25 198 GLU A O 1
ATOM 1614 N N . SER A 1 199 ? 15.612 -10.689 -25.085 1.00 95.00 199 SER A N 1
ATOM 1615 C CA . SER A 1 199 ? 15.812 -10.994 -26.510 1.00 95.00 199 SER A CA 1
ATOM 1616 C C . SER A 1 199 ? 16.139 -9.777 -27.388 1.00 95.00 199 SER A C 1
ATOM 1618 O O . SER A 1 199 ? 16.786 -9.923 -28.426 1.00 95.00 199 SER A O 1
ATOM 1620 N N . TRP A 1 200 ? 15.678 -8.578 -27.016 1.00 94.81 200 TRP A N 1
ATOM 1621 C CA . TRP A 1 200 ? 15.944 -7.342 -27.761 1.00 94.81 200 TRP A CA 1
ATOM 1622 C C . TRP A 1 200 ? 17.256 -6.676 -27.361 1.00 94.81 200 TRP A C 1
ATOM 1624 O O . TRP A 1 200 ? 17.838 -5.966 -28.175 1.00 94.81 200 TRP A O 1
ATOM 1634 N N . LEU A 1 201 ? 17.722 -6.891 -26.131 1.00 90.81 201 LEU A N 1
ATOM 1635 C CA . LEU A 1 201 ? 19.014 -6.380 -25.671 1.00 90.81 201 LEU A CA 1
ATOM 1636 C C . LEU A 1 201 ? 20.193 -7.191 -26.226 1.00 90.81 201 LEU A C 1
ATOM 1638 O O . LEU A 1 201 ? 21.302 -6.666 -26.304 1.00 90.81 201 LEU A O 1
ATOM 1642 N N . GLU A 1 202 ? 19.957 -8.440 -26.629 1.00 85.31 202 GLU A N 1
ATOM 1643 C CA . GLU A 1 202 ? 20.950 -9.311 -27.271 1.00 85.31 202 GLU A CA 1
ATOM 1644 C C . GLU A 1 202 ? 21.170 -9.018 -28.776 1.00 85.31 202 GLU A C 1
ATOM 1646 O O . GLU A 1 202 ? 22.092 -9.577 -29.374 1.00 85.31 202 GLU A O 1
ATOM 1651 N N . GLN A 1 203 ? 20.359 -8.144 -29.395 1.00 67.38 203 GLN A N 1
ATOM 1652 C CA . GLN A 1 203 ? 20.369 -7.811 -30.838 1.00 67.38 203 GLN A CA 1
ATOM 1653 C C . GLN A 1 203 ? 21.012 -6.454 -31.167 1.00 67.38 203 GLN A C 1
ATOM 1655 O O . GLN A 1 203 ? 21.586 -6.325 -32.278 1.00 67.38 203 GLN A O 1
#

Secondary structure (DSSP, 8-state):
----BTB-EEEEEEEEETTEEEEEEEEEEEETTEEEEEEETTSHHHHHHHH-SS-EEEE---HHHHHHHH-HHHH----GGGEEEETTTTEEEETT-SEEEEEEEEEEEE-SSEEEEEEEEEEEEE-SSS------HHHHHHHHHHHHHHHHHTGGGS-HHHHHHHHHHHHHHHHHHHHHB-SHHHHHHHHHHHHHHHHHHT-

Foldseek 3Di:
DDADAQFWFKWKKWFDDVNDIAIAIWTWHDDPNWIKTKDWPPDPVVVVVVVGFKIKTFFDPDVVLNVLNHPCVVNVHDDPVQWDADPVVRYIYGPPGQKMFTWGFDDWDDDDTMIMTITHGPDIDGPDPDDDDGHGLLVVLLVQLVVLLVVLLVVVVDDPVVNVVSVVSNVVSLVRNVVGRRDPVSVVSSVVSVVSSVVSVVD